Protein AF-A0A7X7ND48-F1 (afdb_monomer_lite)

Foldseek 3Di:
DDDDDDDDDDDDDDDDPDPDPPPDPPDDDDDPLRVLCVVVVHPDLQVSLVVCLVVVVLVVLLVSLVVDDPVSNQPQSSLVSNLVSCVVVPDPVVNVVSLVVHDHQELSSLLSVLVVCLVVLVLVSNVVSLVSSLVTHHPPHDNLRNQLSSLLSQLSSLLVVCVVPPDPVSLVSSLVSLVSNCVSCVVPPPDPSVVVSVVSNVVSVVVNVVVVD

pLDDT: mean 90.7, std 13.17, range [43.38, 98.5]

Structure (mmCIF, N/CA/C/O backbone):
data_AF-A0A7X7ND48-F1
#
_entry.id   AF-A0A7X7ND48-F1
#
loop_
_atom_site.group_PDB
_atom_site.id
_atom_site.type_symbol
_atom_site.label_atom_id
_atom_site.label_alt_id
_atom_site.label_comp_id
_atom_site.label_asym_id
_atom_site.label_entity_id
_atom_site.label_seq_id
_atom_site.pdbx_PDB_ins_code
_atom_site.Cartn_x
_atom_site.Cartn_y
_atom_site.Cartn_z
_atom_site.occupancy
_atom_site.B_iso_or_equiv
_atom_site.auth_seq_id
_atom_site.auth_comp_id
_atom_site.auth_asym_id
_atom_site.auth_atom_id
_atom_site.pdbx_PDB_model_num
ATOM 1 N N . MET A 1 1 ? -103.076 31.930 59.448 1.00 43.38 1 MET A N 1
ATOM 2 C CA . MET A 1 1 ? -102.449 31.859 58.112 1.00 43.38 1 MET A CA 1
ATOM 3 C C . MET A 1 1 ? -100.945 31.885 58.322 1.00 43.38 1 MET A C 1
ATOM 5 O O . MET A 1 1 ? -100.425 32.925 58.695 1.00 43.38 1 MET A O 1
ATOM 9 N N . ALA A 1 2 ? -100.282 30.732 58.226 1.00 43.41 2 ALA A N 1
ATOM 10 C CA . ALA A 1 2 ? -98.840 30.593 58.431 1.00 43.41 2 ALA A CA 1
ATOM 11 C C . ALA A 1 2 ? -98.188 30.290 57.076 1.00 43.41 2 ALA A C 1
ATOM 13 O O . ALA A 1 2 ? -98.612 29.368 56.383 1.00 43.41 2 ALA A O 1
ATOM 14 N N . VAL A 1 3 ? -97.219 31.116 56.684 1.00 44.34 3 VAL A N 1
ATOM 15 C CA . VAL A 1 3 ? -96.525 31.048 55.393 1.00 44.34 3 VAL A CA 1
ATOM 16 C C . VAL A 1 3 ? -95.323 30.118 55.546 1.00 44.34 3 VAL A C 1
ATOM 18 O O . VAL A 1 3 ? -94.452 30.363 56.375 1.00 44.34 3 VAL A O 1
ATOM 21 N N . SER A 1 4 ? -95.299 29.037 54.768 1.00 47.25 4 SER A N 1
ATOM 22 C CA . SER A 1 4 ? -94.194 28.078 54.708 1.00 47.25 4 SER A CA 1
ATOM 23 C C . SER A 1 4 ? -93.170 28.572 53.680 1.00 47.25 4 SER A C 1
ATOM 25 O O . SER A 1 4 ? -93.483 28.660 52.494 1.00 47.25 4 SER A O 1
ATOM 27 N N . GLN A 1 5 ? -91.972 28.955 54.127 1.00 51.91 5 GLN A N 1
ATOM 28 C CA . GLN A 1 5 ? -90.856 29.308 53.245 1.00 51.91 5 GLN A CA 1
ATOM 29 C C . GLN A 1 5 ? -89.984 28.071 53.018 1.00 51.91 5 GLN A C 1
ATOM 31 O O . GLN A 1 5 ? -89.406 27.520 53.950 1.00 51.91 5 GLN A O 1
ATOM 36 N N . THR A 1 6 ? -89.919 27.633 51.762 1.00 57.25 6 THR A N 1
ATOM 37 C CA . THR A 1 6 ? -89.049 26.544 51.303 1.00 57.25 6 THR A CA 1
ATOM 38 C C . THR A 1 6 ? -87.670 27.128 51.000 1.00 57.25 6 THR A C 1
ATOM 40 O O . THR A 1 6 ? -87.552 28.010 50.151 1.00 57.25 6 THR A O 1
ATOM 43 N N . VAL A 1 7 ? -86.636 26.668 51.703 1.00 56.16 7 VAL A N 1
ATOM 44 C CA . VAL A 1 7 ? -85.238 27.047 51.452 1.00 56.16 7 VAL A CA 1
ATOM 45 C C . VAL A 1 7 ? -84.683 26.123 50.367 1.00 56.16 7 VAL A C 1
ATOM 47 O O . VAL A 1 7 ? -84.596 24.915 50.570 1.00 56.16 7 VAL A O 1
ATOM 50 N N . ILE A 1 8 ? -84.339 26.686 49.208 1.00 53.91 8 ILE A N 1
ATOM 51 C CA . ILE A 1 8 ? -83.638 25.988 48.124 1.00 53.91 8 ILE A CA 1
ATOM 52 C C . ILE A 1 8 ? -82.139 26.206 48.341 1.00 53.91 8 ILE A C 1
ATOM 54 O O . ILE A 1 8 ? -81.646 27.322 48.184 1.00 53.91 8 ILE A O 1
ATOM 58 N N . SER A 1 9 ? -81.418 25.149 48.712 1.00 55.47 9 SER A N 1
ATOM 59 C CA . SER A 1 9 ? -79.954 25.153 48.770 1.00 55.47 9 SER A CA 1
ATOM 60 C C . SER A 1 9 ? -79.388 25.015 47.356 1.00 55.47 9 SER A C 1
ATOM 62 O O . SER A 1 9 ? -79.619 24.006 46.694 1.00 55.47 9 SER A O 1
ATOM 64 N N . GLN A 1 10 ? -78.659 26.028 46.888 1.00 53.97 10 GLN A N 1
ATOM 65 C CA . GLN A 1 10 ? -77.852 25.948 45.670 1.00 53.97 10 GLN A CA 1
ATOM 66 C C . GLN A 1 10 ? -76.491 25.325 46.008 1.00 53.97 10 GLN A C 1
ATOM 68 O O . GLN A 1 10 ? -75.725 25.894 46.785 1.00 53.97 10 GLN A O 1
ATOM 73 N N . GLU A 1 11 ? -76.192 24.159 45.435 1.00 57.75 11 GLU A N 1
ATOM 74 C CA . GLU A 1 11 ? -74.845 23.580 45.436 1.00 57.75 11 GLU A CA 1
ATOM 75 C C . GLU A 1 11 ? -73.939 24.375 44.486 1.00 57.75 11 GLU A C 1
ATOM 77 O O . GLU A 1 11 ? -74.268 24.588 43.318 1.00 57.75 11 GLU A O 1
ATOM 82 N N . LEU A 1 12 ? -72.795 24.835 44.999 1.00 61.25 12 LEU A N 1
ATOM 83 C CA . LEU A 1 12 ? -71.753 25.481 44.202 1.00 61.25 12 LEU A CA 1
ATOM 84 C C . LEU A 1 12 ? -70.931 24.421 43.446 1.00 61.25 12 LEU A C 1
ATOM 86 O O . LEU A 1 12 ? -70.597 23.388 44.032 1.00 61.25 12 LEU A O 1
ATOM 90 N N . PRO A 1 13 ? -70.552 24.670 42.180 1.00 60.75 13 PRO A N 1
ATOM 91 C CA . PRO A 1 13 ? -69.739 23.739 41.410 1.00 60.75 13 PRO A CA 1
ATOM 92 C C . PRO A 1 13 ? -68.306 23.684 41.957 1.00 60.75 13 PRO A C 1
ATOM 94 O O . PRO A 1 13 ? -67.666 24.710 42.195 1.00 60.75 13 PRO A O 1
ATOM 97 N N . VAL A 1 14 ? -67.807 22.463 42.152 1.00 64.06 14 VAL A N 1
ATOM 98 C CA . VAL A 1 14 ? -66.430 22.179 42.575 1.00 64.06 14 VAL A CA 1
ATOM 99 C C . VAL A 1 14 ? -65.469 22.543 41.434 1.00 64.06 14 VAL A C 1
ATOM 101 O O . VAL A 1 14 ? -65.712 22.120 40.303 1.00 64.06 14 VAL A O 1
ATOM 104 N N . PRO A 1 15 ? -64.383 23.296 41.691 1.00 58.34 15 PRO A N 1
ATOM 105 C CA . PRO A 1 15 ? -63.411 23.637 40.659 1.00 58.34 15 PRO A CA 1
ATOM 106 C C . PRO A 1 15 ? -62.687 22.377 40.170 1.00 58.34 15 PRO A C 1
ATOM 108 O O . PRO A 1 15 ? -62.158 21.595 40.966 1.00 58.34 15 PRO A O 1
ATOM 111 N N . GLU A 1 16 ? -62.682 22.175 38.852 1.00 58.97 16 GLU A N 1
ATOM 112 C CA . GLU A 1 16 ? -61.934 21.104 38.199 1.00 58.97 16 GLU A CA 1
ATOM 113 C C . GLU A 1 16 ? -60.441 21.262 38.508 1.00 58.97 16 GLU A C 1
ATOM 115 O O . GLU A 1 16 ? -59.847 22.312 38.269 1.00 58.97 16 GLU A O 1
ATOM 120 N N . LYS A 1 17 ? -59.838 20.210 39.076 1.00 61.94 17 LYS A N 1
ATOM 121 C CA . LYS A 1 17 ? -58.394 20.135 39.311 1.00 61.94 17 LYS A CA 1
ATOM 122 C C . LYS A 1 17 ? -57.663 20.302 37.981 1.00 61.94 17 LYS A C 1
ATOM 124 O O . LYS A 1 17 ? -57.812 19.463 37.091 1.00 61.94 17 LYS A O 1
ATOM 129 N N . GLU A 1 18 ? -56.860 21.357 37.888 1.00 58.78 18 GLU A N 1
ATOM 130 C CA . GLU A 1 18 ? -55.878 21.551 36.828 1.00 58.78 18 GLU A CA 1
ATOM 131 C C . GLU A 1 18 ? -55.038 20.272 36.701 1.00 58.78 18 GLU A C 1
ATOM 133 O O . GLU A 1 18 ? -54.413 19.814 37.658 1.00 58.78 18 GLU A O 1
ATOM 138 N N . LYS A 1 19 ? -55.105 19.631 35.529 1.00 59.72 19 LYS A N 1
ATOM 139 C CA . LYS A 1 19 ? -54.238 18.503 35.199 1.00 59.72 19 LYS A CA 1
ATOM 140 C C . LYS A 1 19 ? -52.824 19.045 35.061 1.00 59.72 19 LYS A C 1
ATOM 142 O O . LYS A 1 19 ? -52.537 19.739 34.087 1.00 59.72 19 LYS A O 1
ATOM 147 N N . ASP A 1 20 ? -51.967 18.687 36.010 1.00 59.38 20 ASP A N 1
ATOM 148 C CA . ASP A 1 20 ? -50.522 18.825 35.879 1.00 59.38 20 ASP A CA 1
ATOM 149 C C . ASP A 1 20 ? -50.095 18.188 34.551 1.00 59.38 20 ASP A C 1
ATOM 151 O O . ASP A 1 20 ? -50.221 16.979 34.337 1.00 59.38 20 ASP A O 1
ATOM 155 N N . ILE A 1 21 ? -49.664 19.030 33.614 1.00 60.81 21 ILE A N 1
ATOM 156 C CA . ILE A 1 21 ? -49.084 18.592 32.351 1.00 60.81 21 ILE A CA 1
ATOM 157 C C . ILE A 1 21 ? -47.747 17.951 32.717 1.00 60.81 21 ILE A C 1
ATOM 159 O O . ILE A 1 21 ? -46.793 18.644 33.065 1.00 60.81 21 ILE A O 1
ATOM 163 N N . GLU A 1 22 ? -47.692 16.623 32.676 1.00 62.91 22 GLU A N 1
ATOM 164 C CA . GLU A 1 22 ? -46.466 15.856 32.866 1.00 62.91 22 GLU A CA 1
ATOM 165 C C . GLU A 1 22 ? -45.509 16.193 31.710 1.00 62.91 22 GLU A C 1
ATOM 167 O O . GLU A 1 22 ? -45.644 15.706 30.585 1.00 62.91 22 GLU A O 1
ATOM 172 N N . ILE A 1 23 ? -44.578 17.118 31.961 1.00 62.34 23 ILE A N 1
ATOM 173 C CA . ILE A 1 23 ? -43.532 17.488 31.009 1.00 62.34 23 ILE A CA 1
ATOM 174 C C . ILE A 1 23 ? -42.585 16.289 30.918 1.00 62.34 23 ILE A C 1
ATOM 176 O O . ILE A 1 23 ? -41.690 16.128 31.749 1.00 62.34 23 ILE A O 1
ATOM 180 N N . LEU A 1 24 ? -42.801 15.427 29.919 1.00 58.72 24 LEU A N 1
ATOM 181 C CA . LEU A 1 24 ? -41.865 14.358 29.581 1.00 58.72 24 LEU A CA 1
ATOM 182 C C . LEU A 1 24 ? -40.472 14.977 29.370 1.00 58.72 24 LEU A C 1
ATOM 184 O O . LEU A 1 24 ? -40.354 15.952 28.618 1.00 58.72 24 LEU A O 1
ATOM 188 N N . PRO A 1 25 ? -39.419 14.452 30.024 1.00 64.88 25 PRO A N 1
ATOM 189 C CA . PRO A 1 25 ? -38.075 14.976 29.846 1.00 64.88 25 PRO A CA 1
ATOM 190 C C . PRO A 1 25 ? -37.697 14.915 28.359 1.00 64.88 25 PRO A C 1
ATOM 192 O O . PRO A 1 25 ? -38.079 13.960 27.673 1.00 64.88 25 PRO A O 1
ATOM 195 N N . PRO A 1 26 ? -36.962 15.915 27.838 1.00 65.56 26 PRO A N 1
ATOM 196 C CA . PRO A 1 26 ? -36.565 15.926 26.439 1.00 65.56 26 PRO A CA 1
ATOM 197 C C . PRO A 1 26 ? -35.828 14.625 26.114 1.00 65.56 26 PRO A C 1
ATOM 199 O O . PRO A 1 26 ? -34.885 14.246 26.811 1.00 65.56 26 PRO A O 1
ATOM 202 N N . SER A 1 27 ? -36.278 13.930 25.066 1.00 74.38 27 SER A N 1
ATOM 203 C CA . SER A 1 27 ? -35.646 12.699 24.593 1.00 74.38 27 SER A CA 1
ATOM 204 C C . SER A 1 27 ? -34.159 12.964 24.350 1.00 74.38 27 SER A C 1
ATOM 206 O O . SER A 1 27 ? -33.813 13.801 23.510 1.00 74.38 27 SER A O 1
ATOM 208 N N . ARG A 1 28 ? -33.282 12.283 25.096 1.00 82.06 28 ARG A N 1
ATOM 209 C CA . ARG A 1 28 ? -31.827 12.403 24.941 1.00 82.06 28 ARG A CA 1
ATOM 210 C C . ARG A 1 28 ? -31.454 12.087 23.491 1.00 82.06 28 ARG A C 1
ATOM 212 O O . ARG A 1 28 ? -31.725 10.989 23.016 1.00 82.06 28 ARG A O 1
ATOM 219 N N . GLN A 1 29 ? -30.838 13.042 22.797 1.00 85.06 29 GLN A N 1
ATOM 220 C CA . GLN A 1 29 ? -30.270 12.794 21.473 1.00 85.06 29 GLN A CA 1
ATOM 221 C C . GLN A 1 29 ? -28.985 11.987 21.643 1.00 85.06 29 GLN A C 1
ATOM 223 O O . GLN A 1 29 ? -28.052 12.444 22.303 1.00 85.06 29 GLN A O 1
ATOM 228 N N . LEU A 1 30 ? -28.963 10.781 21.079 1.00 88.75 30 LEU A N 1
ATOM 229 C CA . LEU A 1 30 ? -27.776 9.938 21.069 1.00 88.75 30 LEU A CA 1
ATOM 230 C C . LEU A 1 30 ? -26.730 10.526 20.121 1.00 88.75 30 LEU A C 1
ATOM 232 O O . LEU A 1 30 ? -27.036 10.963 19.009 1.00 88.75 30 LEU A O 1
ATOM 236 N N . THR A 1 31 ? -25.480 10.515 20.561 1.00 91.75 31 THR A N 1
ATOM 237 C CA . THR A 1 31 ? -24.324 10.795 19.713 1.00 91.75 31 THR A CA 1
ATOM 238 C C . THR A 1 31 ? -24.177 9.710 18.640 1.00 91.75 31 THR A C 1
ATOM 240 O O . THR A 1 31 ? -24.648 8.584 18.824 1.00 91.75 31 THR A O 1
ATOM 243 N N . PRO A 1 32 ? -23.476 9.985 17.523 1.00 91.88 32 PRO A N 1
ATOM 244 C CA . PRO A 1 32 ? -23.240 8.975 16.492 1.00 91.88 32 PRO A CA 1
ATOM 245 C C . PRO A 1 32 ? -22.610 7.680 17.026 1.00 91.88 32 PRO A C 1
ATOM 247 O O . PRO A 1 32 ? -22.945 6.602 16.548 1.00 91.88 32 PRO A O 1
ATOM 250 N N . ILE A 1 33 ? -21.729 7.765 18.030 1.00 92.88 33 ILE A N 1
ATOM 251 C CA . ILE A 1 33 ? -21.112 6.587 18.656 1.00 92.88 33 ILE A CA 1
ATOM 252 C C . ILE A 1 33 ? -22.126 5.785 19.463 1.00 92.88 33 ILE A C 1
ATOM 254 O O . ILE A 1 33 ? -22.159 4.567 19.325 1.00 92.88 33 ILE A O 1
ATOM 258 N N . GLU A 1 34 ? -22.962 6.445 20.265 1.00 92.69 34 GLU A N 1
ATOM 259 C CA . GLU A 1 34 ? -23.991 5.763 21.059 1.00 92.69 34 GLU A CA 1
ATOM 260 C C . GLU A 1 34 ? -24.972 5.012 20.151 1.00 92.69 34 GLU A C 1
ATOM 262 O O . GLU A 1 34 ? -25.279 3.852 20.414 1.00 92.69 34 GLU A O 1
ATOM 267 N N . VAL A 1 35 ? -25.364 5.613 19.021 1.00 92.38 35 VAL A N 1
ATOM 268 C CA . VAL A 1 35 ? -26.188 4.935 18.005 1.00 92.38 35 VAL A CA 1
ATOM 269 C C . VAL A 1 35 ? -25.504 3.662 17.490 1.00 92.38 35 VAL A C 1
ATOM 271 O O . VAL A 1 35 ? -26.145 2.621 17.370 1.00 92.38 35 VAL A O 1
ATOM 274 N N . LEU A 1 36 ? -24.197 3.713 17.206 1.00 93.69 36 LEU A N 1
ATOM 275 C CA . LEU A 1 36 ? -23.440 2.548 16.729 1.00 93.69 36 LEU A CA 1
ATOM 276 C C . LEU A 1 36 ? -23.269 1.467 17.806 1.00 93.69 36 LEU A C 1
ATOM 278 O O . LEU A 1 36 ? -23.313 0.277 17.489 1.00 93.69 36 LEU A O 1
ATOM 282 N N . GLN A 1 37 ? -23.058 1.868 19.060 1.00 93.38 37 GLN A N 1
ATOM 283 C CA . GLN A 1 37 ? -22.930 0.957 20.198 1.00 93.38 37 GLN A CA 1
ATOM 284 C C . GLN A 1 37 ? -24.244 0.216 20.471 1.00 93.38 37 GLN A C 1
ATOM 286 O O . GLN A 1 37 ? -24.218 -0.992 20.715 1.00 93.38 37 GLN A O 1
ATOM 291 N N . GLU A 1 38 ? -25.382 0.910 20.369 1.00 92.75 38 GLU A N 1
ATOM 292 C CA . GLU A 1 38 ? -26.711 0.297 20.449 1.00 92.75 38 GLU A CA 1
ATOM 293 C C . GLU A 1 38 ? -26.974 -0.639 19.261 1.00 92.75 38 GLU A C 1
ATOM 295 O O . GLU A 1 38 ? -27.368 -1.786 19.469 1.00 92.75 38 GLU A O 1
ATOM 300 N N . GLU A 1 39 ? -26.691 -0.204 18.024 1.00 92.62 39 GLU A N 1
ATOM 301 C CA . GLU A 1 39 ? -26.904 -1.010 16.809 1.00 92.62 39 GLU A CA 1
ATOM 302 C C . GLU A 1 39 ? -26.126 -2.337 16.845 1.00 92.62 39 GLU A C 1
ATOM 304 O O . GLU A 1 39 ? -26.619 -3.374 16.396 1.00 92.62 39 GLU A O 1
ATOM 309 N N . LEU A 1 40 ? -24.892 -2.308 17.354 1.00 90.75 40 LEU A N 1
ATOM 310 C CA . LEU A 1 40 ? -23.989 -3.461 17.368 1.00 90.75 40 LEU A CA 1
ATOM 311 C C . LEU A 1 40 ? -23.915 -4.165 18.731 1.00 90.75 40 LEU A C 1
ATOM 313 O O . LEU A 1 40 ? -23.124 -5.097 18.876 1.00 90.75 40 LEU A O 1
ATOM 317 N N . ALA A 1 41 ? -24.741 -3.749 19.697 1.00 92.00 41 ALA A N 1
ATOM 318 C CA . ALA A 1 41 ? -24.830 -4.306 21.047 1.00 92.00 41 ALA A CA 1
ATOM 319 C C . ALA A 1 41 ? -23.462 -4.474 21.743 1.00 92.00 41 ALA A C 1
ATOM 321 O O . ALA A 1 41 ? -23.202 -5.477 22.411 1.00 92.00 41 ALA A O 1
ATOM 322 N N . THR A 1 42 ? -22.565 -3.499 21.576 1.00 90.38 42 THR A N 1
ATOM 323 C CA . THR A 1 42 ? -21.240 -3.503 22.207 1.00 90.38 42 THR A CA 1
ATOM 324 C C . THR A 1 42 ? -20.808 -2.096 22.587 1.00 90.38 42 THR A C 1
ATOM 326 O O . THR A 1 42 ? -20.975 -1.151 21.821 1.00 90.38 42 THR A O 1
ATOM 329 N N . THR A 1 43 ? -20.207 -1.958 23.766 1.00 89.81 43 THR A N 1
ATOM 330 C CA . THR A 1 43 ? -19.597 -0.707 24.235 1.00 89.81 43 THR A CA 1
ATOM 331 C C . THR A 1 43 ? -18.092 -0.650 23.958 1.00 89.81 43 THR A C 1
ATOM 333 O O . THR A 1 43 ? -17.487 0.415 24.081 1.00 89.81 43 THR A O 1
ATOM 336 N N . ASP A 1 44 ? -17.482 -1.764 23.538 1.00 92.56 44 ASP A N 1
ATOM 337 C CA . ASP A 1 44 ? -16.053 -1.857 23.232 1.00 92.56 44 ASP A CA 1
ATOM 338 C C . ASP A 1 44 ? -15.741 -1.268 21.846 1.00 92.56 44 ASP A C 1
ATOM 340 O O . ASP A 1 44 ? -15.960 -1.903 20.807 1.00 92.56 44 ASP A O 1
ATOM 344 N N . LEU A 1 45 ? -15.218 -0.038 21.828 1.00 92.19 45 LEU A N 1
ATOM 345 C CA . LEU A 1 45 ? -14.910 0.697 20.595 1.00 92.19 45 LEU A CA 1
ATOM 346 C C . LEU A 1 45 ? -13.897 -0.033 19.680 1.00 92.19 45 LEU A C 1
ATOM 348 O O . LEU A 1 45 ? -14.136 -0.091 18.470 1.00 92.19 45 LEU A O 1
ATOM 352 N N . PRO A 1 46 ? -12.803 -0.646 20.183 1.00 92.19 46 PRO A N 1
ATOM 353 C CA . PRO A 1 46 ? -11.919 -1.473 19.359 1.00 92.19 46 PRO A CA 1
ATOM 354 C C . PRO A 1 46 ? -12.623 -2.625 18.627 1.00 92.19 46 PRO A C 1
ATOM 356 O O . PRO A 1 46 ? -12.347 -2.855 17.446 1.00 92.19 46 PRO A O 1
ATOM 359 N N . SER A 1 47 ? -13.541 -3.342 19.282 1.00 92.00 47 SER A N 1
ATOM 360 C CA . SER A 1 47 ? -14.329 -4.392 18.621 1.00 92.00 47 SER A CA 1
ATOM 361 C C . SER A 1 47 ? -15.290 -3.817 17.583 1.00 92.00 47 SER A C 1
ATOM 363 O O . SER A 1 47 ? -15.431 -4.386 16.495 1.00 92.00 47 SER A O 1
ATOM 365 N N . LEU A 1 48 ? -15.890 -2.659 17.875 1.00 94.94 48 LEU A N 1
ATOM 366 C CA . LEU A 1 48 ? -16.793 -1.946 16.971 1.00 94.94 48 LEU A CA 1
ATOM 367 C C . LEU A 1 48 ? -16.117 -1.642 15.622 1.00 94.94 48 LEU A C 1
ATOM 369 O O . LEU A 1 48 ? -16.698 -1.901 14.569 1.00 94.94 48 LEU A O 1
ATOM 373 N N . ILE A 1 49 ? -14.853 -1.200 15.638 1.00 96.81 49 ILE A N 1
ATOM 374 C CA . ILE A 1 49 ? -14.038 -0.956 14.431 1.00 96.81 49 ILE A CA 1
ATOM 375 C C . ILE A 1 49 ? -13.973 -2.196 13.534 1.00 96.81 49 ILE A C 1
ATOM 377 O O . ILE A 1 49 ? -14.166 -2.093 12.322 1.00 96.81 49 ILE A O 1
ATOM 381 N N . GLY A 1 50 ? -13.712 -3.374 14.108 1.00 95.44 50 GLY A N 1
ATOM 382 C CA . GLY A 1 50 ? -13.611 -4.621 13.345 1.00 95.44 50 GLY A CA 1
ATOM 383 C C . GLY A 1 50 ? -14.922 -5.001 12.652 1.00 95.44 50 GLY A C 1
ATOM 384 O O . GLY A 1 50 ? -14.913 -5.393 11.484 1.00 95.44 50 GLY A O 1
ATOM 385 N N . VAL A 1 51 ? -16.048 -4.840 13.354 1.00 96.06 51 VAL A N 1
ATOM 386 C CA . VAL A 1 51 ? -17.391 -5.131 12.828 1.00 96.06 51 VAL A CA 1
ATOM 387 C C . VAL A 1 51 ? -17.803 -4.123 11.755 1.00 96.06 51 VAL A C 1
ATOM 389 O O . VAL A 1 51 ? -18.331 -4.501 10.712 1.00 96.06 51 VAL A O 1
ATOM 392 N N . LEU A 1 52 ? -17.548 -2.834 11.973 1.00 97.19 52 LEU A N 1
ATOM 393 C CA . LEU A 1 52 ? -17.857 -1.796 10.989 1.00 97.19 52 LEU A CA 1
ATOM 394 C C . LEU A 1 52 ? -17.023 -1.963 9.717 1.00 97.19 52 LEU A C 1
ATOM 396 O O . LEU A 1 52 ? -17.548 -1.822 8.610 1.00 97.19 52 LEU A O 1
ATOM 400 N N . TYR A 1 53 ? -15.749 -2.327 9.866 1.00 97.38 53 TYR A N 1
ATOM 401 C CA . TYR A 1 53 ? -14.868 -2.577 8.734 1.00 97.38 53 TYR A CA 1
ATOM 402 C C . TYR A 1 53 ? -15.355 -3.750 7.873 1.00 97.38 53 TYR A C 1
ATOM 404 O O . TYR A 1 53 ? -15.404 -3.621 6.651 1.00 97.38 53 TYR A O 1
ATOM 412 N N . SER A 1 54 ? -15.781 -4.866 8.480 1.00 96.19 54 SER A N 1
ATOM 413 C CA . SER A 1 54 ? -16.306 -6.019 7.728 1.00 96.19 54 SER A CA 1
ATOM 414 C C . SER A 1 54 ? -17.624 -5.722 7.003 1.00 96.19 54 SER A C 1
ATOM 416 O O . SER A 1 54 ? -17.919 -6.343 5.984 1.00 96.19 54 SER A O 1
ATOM 418 N N . LYS A 1 55 ? -18.386 -4.729 7.482 1.00 96.75 55 LYS A N 1
ATOM 419 C CA . LYS A 1 55 ? -19.592 -4.196 6.829 1.00 96.75 55 LYS A CA 1
ATOM 420 C C . LYS A 1 55 ? -19.301 -3.087 5.802 1.00 96.75 55 LYS A C 1
ATOM 422 O O . LYS A 1 55 ? -20.237 -2.460 5.316 1.00 96.75 55 LYS A O 1
ATOM 427 N N . ASN A 1 56 ? -18.032 -2.817 5.474 1.00 97.38 56 ASN A N 1
ATOM 428 C CA . ASN A 1 56 ? -17.589 -1.729 4.586 1.00 97.38 56 ASN A CA 1
ATOM 429 C C . ASN A 1 56 ? -18.054 -0.323 5.023 1.00 97.38 56 ASN A C 1
ATOM 431 O O . ASN A 1 56 ? -18.139 0.603 4.214 1.00 97.38 56 ASN A O 1
ATOM 435 N N . ARG A 1 57 ? -18.331 -0.130 6.318 1.00 97.44 57 ARG A N 1
ATOM 436 C CA . ARG A 1 57 ? -18.757 1.154 6.894 1.00 97.44 57 ARG A CA 1
ATOM 437 C C . ARG A 1 57 ? -17.544 2.015 7.253 1.00 97.44 57 ARG A C 1
ATOM 439 O O . ARG A 1 57 ? -17.335 2.380 8.404 1.00 97.44 57 ARG A O 1
ATOM 446 N N . TYR A 1 58 ? -16.710 2.334 6.261 1.00 97.50 58 TYR A N 1
ATOM 447 C CA . TYR A 1 58 ? -15.398 2.962 6.485 1.00 97.50 58 TYR A CA 1
ATOM 448 C C . TYR A 1 58 ? -15.474 4.334 7.160 1.00 97.50 58 TYR A C 1
ATOM 450 O O . TYR A 1 58 ? -14.626 4.653 7.984 1.00 97.50 58 TYR A O 1
ATOM 458 N N . LYS A 1 59 ? -16.492 5.145 6.847 1.00 96.81 59 LYS A N 1
ATOM 459 C CA . LYS A 1 59 ? -16.681 6.445 7.511 1.00 96.81 59 LYS A CA 1
ATOM 460 C C . LYS A 1 59 ? -16.948 6.270 9.005 1.00 96.81 59 LYS A C 1
ATOM 462 O O . LYS A 1 59 ? -16.341 6.968 9.806 1.00 96.81 59 LYS A O 1
ATOM 467 N N . ASP A 1 60 ? -17.770 5.290 9.367 1.00 97.25 60 ASP A N 1
ATOM 468 C CA . ASP A 1 60 ? -18.092 5.000 10.764 1.00 97.25 60 ASP A CA 1
ATOM 469 C C . ASP A 1 60 ? -16.886 4.423 11.509 1.00 97.25 60 ASP A C 1
ATOM 471 O O . ASP A 1 60 ? -16.656 4.788 12.657 1.00 97.25 60 ASP A O 1
ATOM 475 N N . VAL A 1 61 ? -16.051 3.610 10.845 1.00 97.69 61 VAL A N 1
ATOM 476 C CA . VAL A 1 61 ? -14.755 3.180 11.405 1.00 97.69 61 VAL A CA 1
ATOM 477 C C . VAL A 1 61 ? -13.907 4.386 11.809 1.00 97.69 61 VAL A C 1
ATOM 479 O O . VAL A 1 61 ? -13.347 4.399 12.902 1.00 97.69 61 VAL A O 1
ATOM 482 N N . LEU A 1 62 ? -13.813 5.400 10.945 1.00 96.94 62 LEU A N 1
ATOM 483 C CA . LEU A 1 62 ? -13.031 6.605 11.227 1.00 96.94 62 LEU A CA 1
ATOM 484 C C . LEU A 1 62 ? -13.654 7.445 12.346 1.00 96.94 62 LEU A C 1
ATOM 486 O O . LEU A 1 62 ? -12.916 7.958 13.182 1.00 96.94 62 LEU A O 1
ATOM 490 N N . THR A 1 63 ? -14.986 7.543 12.398 1.00 96.25 63 THR A N 1
ATOM 491 C CA . THR A 1 63 ? -15.703 8.189 13.508 1.00 96.25 63 THR A CA 1
ATOM 492 C C . THR A 1 63 ? -15.355 7.520 14.835 1.00 96.25 63 THR A C 1
ATOM 494 O O . THR A 1 63 ? -14.910 8.195 15.754 1.00 96.25 63 THR A O 1
ATOM 497 N N . VAL A 1 64 ? -15.463 6.191 14.916 1.00 96.94 64 VAL A N 1
ATOM 498 C CA . VAL A 1 64 ? -15.137 5.427 16.131 1.00 96.94 64 VAL A CA 1
ATOM 499 C C . VAL A 1 64 ? -13.660 5.545 16.496 1.00 96.94 64 VAL A C 1
ATOM 501 O O . VAL A 1 64 ? -13.328 5.703 17.666 1.00 96.94 64 VAL A O 1
ATOM 504 N N . TYR A 1 65 ? -12.764 5.492 15.509 1.00 96.69 65 TYR A N 1
ATOM 505 C CA . TYR A 1 65 ? -11.327 5.594 15.751 1.00 96.69 65 TYR A CA 1
ATOM 506 C C . TYR A 1 65 ? -10.927 6.939 16.373 1.00 96.69 65 TYR A C 1
ATOM 508 O O . TYR A 1 65 ? -10.074 6.966 17.256 1.00 96.69 65 TYR A O 1
ATOM 516 N N . ASN A 1 66 ? -11.545 8.043 15.943 1.00 95.31 66 ASN A N 1
ATOM 517 C CA . ASN A 1 66 ? -11.249 9.378 16.472 1.00 95.31 66 ASN A CA 1
ATOM 518 C C . ASN A 1 66 ? -11.691 9.567 17.934 1.00 95.31 66 ASN A C 1
ATOM 520 O O . ASN A 1 66 ? -11.187 10.464 18.601 1.00 95.31 66 ASN A O 1
ATOM 524 N N . GLU A 1 67 ? -12.593 8.715 18.420 1.00 95.38 67 GLU A N 1
ATOM 525 C CA . GLU A 1 67 ? -13.106 8.719 19.796 1.00 95.38 67 GLU A CA 1
ATOM 526 C C . GLU A 1 67 ? -12.354 7.729 20.704 1.00 95.38 67 GLU A C 1
ATOM 528 O O . GLU A 1 67 ? -12.631 7.623 21.900 1.00 95.38 67 GLU A O 1
ATOM 533 N N . LEU A 1 68 ? -11.388 6.979 20.158 1.00 94.88 68 LEU A N 1
ATOM 534 C CA . LEU A 1 68 ? -10.536 6.105 20.958 1.00 94.88 68 LEU A CA 1
ATOM 535 C C . LEU A 1 68 ? -9.619 6.911 21.879 1.00 94.88 68 LEU A C 1
ATOM 537 O O . LEU A 1 68 ? -9.137 7.992 21.538 1.00 94.88 68 LEU A O 1
ATOM 541 N N . SER A 1 69 ? -9.265 6.308 23.016 1.00 94.06 69 SER A N 1
ATOM 542 C CA . SER A 1 69 ? -8.186 6.841 23.843 1.00 94.06 69 SER A CA 1
ATOM 543 C C . SER A 1 69 ? -6.844 6.845 23.080 1.00 94.06 69 SER A C 1
ATOM 545 O O . SER A 1 69 ? -6.642 6.060 22.136 1.00 94.06 69 SER A O 1
ATOM 547 N N . PRO A 1 70 ? -5.872 7.679 23.493 1.00 92.81 70 PRO A N 1
ATOM 548 C CA . PRO A 1 70 ? -4.531 7.688 22.904 1.00 92.81 70 PRO A CA 1
ATOM 549 C C . PRO A 1 70 ? -3.814 6.329 22.945 1.00 92.81 70 PRO A C 1
ATOM 551 O O . PRO A 1 70 ? -2.969 6.045 22.099 1.00 92.81 70 PRO A O 1
ATOM 554 N N . GLU A 1 71 ? -4.128 5.479 23.919 1.00 92.94 71 GLU A N 1
ATOM 555 C CA . GLU A 1 71 ? -3.574 4.131 24.056 1.00 92.94 71 GLU A CA 1
ATOM 556 C C . GLU A 1 71 ? -4.247 3.164 23.077 1.00 92.94 71 GLU A C 1
ATOM 558 O O . GLU A 1 71 ? -3.564 2.427 22.365 1.00 92.94 71 GLU A O 1
ATOM 563 N N . ALA A 1 72 ? -5.581 3.199 22.993 1.00 93.25 72 ALA A N 1
ATOM 564 C CA . ALA A 1 72 ? -6.356 2.312 22.127 1.00 93.25 72 ALA A CA 1
ATOM 565 C C . ALA A 1 72 ? -6.147 2.608 20.631 1.00 93.25 72 ALA A C 1
ATOM 567 O O . ALA A 1 72 ? -6.139 1.688 19.808 1.00 93.25 72 ALA A O 1
ATOM 568 N N . SER A 1 73 ? -5.930 3.874 20.269 1.00 93.62 73 SER A N 1
ATOM 569 C CA . SER A 1 73 ? -5.606 4.279 18.893 1.00 93.62 73 SER A CA 1
ATOM 570 C C . SER A 1 73 ? -4.215 3.813 18.441 1.00 93.62 73 SER A C 1
ATOM 572 O O . SER A 1 73 ? -3.993 3.611 17.252 1.00 93.62 73 SER A O 1
ATOM 574 N N . LYS A 1 74 ? -3.280 3.560 19.367 1.00 93.19 74 LYS A N 1
ATOM 575 C CA . LYS A 1 74 ? -1.933 3.046 19.049 1.00 93.19 74 LYS A CA 1
ATOM 576 C C . LYS A 1 74 ? -1.867 1.529 18.885 1.00 93.19 74 LYS A C 1
ATOM 578 O O . LYS A 1 74 ? -0.822 1.005 18.499 1.00 93.19 74 LYS A O 1
ATOM 583 N N . VAL A 1 75 ? -2.949 0.808 19.178 1.00 95.19 75 VAL A N 1
ATOM 584 C CA . VAL A 1 75 ? -2.999 -0.643 18.974 1.00 95.19 75 VAL A CA 1
ATOM 585 C C . VAL A 1 75 ? -2.887 -0.931 17.467 1.00 95.19 75 VAL A C 1
ATOM 587 O O . VAL A 1 75 ? -3.718 -0.452 16.696 1.00 95.19 75 VAL A O 1
ATOM 590 N N . PRO A 1 76 ? -1.913 -1.739 16.998 1.00 95.06 76 PRO A N 1
ATOM 591 C CA . PRO A 1 76 ? -1.672 -1.911 15.563 1.00 95.06 76 PRO A CA 1
ATOM 592 C C . PRO A 1 76 ? -2.909 -2.345 14.774 1.00 95.06 76 PRO A C 1
ATOM 594 O O . PRO A 1 76 ? -3.171 -1.835 13.690 1.00 95.06 76 PRO A O 1
ATOM 597 N N . LYS A 1 77 ? -3.733 -3.233 15.342 1.00 96.06 77 LYS A N 1
ATOM 598 C CA . LYS A 1 77 ? -4.950 -3.720 14.682 1.00 96.06 77 LYS A CA 1
ATOM 599 C C . LYS A 1 77 ? -5.958 -2.598 14.413 1.00 96.06 77 LYS A C 1
ATOM 601 O O . LYS A 1 77 ? -6.488 -2.529 13.308 1.00 96.06 77 LYS A O 1
ATOM 606 N N . THR A 1 78 ? -6.234 -1.736 15.394 1.00 96.31 78 THR A N 1
ATOM 607 C CA . THR A 1 78 ? -7.197 -0.629 15.241 1.00 96.31 78 THR A CA 1
ATOM 608 C C . THR A 1 78 ? -6.651 0.415 14.274 1.00 96.31 78 THR A C 1
ATOM 610 O O . THR A 1 78 ? -7.360 0.825 13.356 1.00 96.31 78 THR A O 1
ATOM 613 N N . ALA A 1 79 ? -5.370 0.762 14.407 1.00 96.88 79 ALA A N 1
ATOM 614 C CA . ALA A 1 79 ? -4.704 1.716 13.533 1.00 96.88 79 ALA A CA 1
ATOM 615 C C . ALA A 1 79 ? -4.653 1.246 12.071 1.00 96.88 79 ALA A C 1
ATOM 617 O O . ALA A 1 79 ? -4.900 2.040 11.165 1.00 96.88 79 ALA A O 1
ATOM 618 N N . VAL A 1 80 ? -4.380 -0.041 11.811 1.00 97.00 80 VAL A N 1
ATOM 619 C CA . VAL A 1 80 ? -4.366 -0.595 10.444 1.00 97.00 80 VAL A CA 1
ATOM 620 C C . VAL A 1 80 ? -5.771 -0.590 9.838 1.00 97.00 80 VAL A C 1
ATOM 622 O O . VAL A 1 80 ? -5.934 -0.223 8.676 1.00 97.00 80 VAL A O 1
ATOM 625 N N . LEU A 1 81 ? -6.813 -0.927 10.604 1.00 97.75 81 LEU A N 1
ATOM 626 C CA . LEU A 1 81 ? -8.195 -0.843 10.111 1.00 97.75 81 LEU A CA 1
ATOM 627 C C . LEU A 1 81 ? -8.612 0.603 9.811 1.00 97.75 81 LEU A C 1
ATOM 629 O O . LEU A 1 81 ? -9.291 0.852 8.810 1.00 97.75 81 LEU A O 1
ATOM 633 N N . ALA A 1 82 ? -8.162 1.562 10.620 1.00 97.31 82 ALA A N 1
ATOM 634 C CA . ALA A 1 82 ? -8.348 2.981 10.343 1.00 97.31 82 ALA A CA 1
ATOM 635 C C . ALA A 1 82 ? -7.584 3.419 9.082 1.00 97.31 82 ALA A C 1
ATOM 637 O O . ALA A 1 82 ? -8.185 4.047 8.213 1.00 97.31 82 ALA A O 1
ATOM 638 N N . LEU A 1 83 ? -6.320 3.011 8.906 1.00 97.38 83 LEU A N 1
ATOM 639 C CA . LEU A 1 83 ? -5.542 3.266 7.686 1.00 97.38 83 LEU A CA 1
ATOM 640 C C . LEU A 1 83 ? -6.264 2.739 6.442 1.00 97.38 83 LEU A C 1
ATOM 642 O O . LEU A 1 83 ? -6.489 3.484 5.488 1.00 97.38 83 LEU A O 1
ATOM 646 N N . ARG A 1 84 ? -6.681 1.468 6.456 1.00 97.06 84 ARG A N 1
ATOM 647 C CA . ARG A 1 84 ? -7.434 0.868 5.349 1.00 97.06 84 ARG A CA 1
ATOM 648 C C . ARG A 1 84 ? -8.735 1.622 5.079 1.00 97.06 84 ARG A C 1
ATOM 650 O O . ARG A 1 84 ? -9.118 1.772 3.921 1.00 97.06 84 ARG A O 1
ATOM 657 N N . SER A 1 85 ? -9.409 2.115 6.114 1.00 97.81 85 SER A N 1
ATOM 658 C CA . SER A 1 85 ? -10.629 2.921 5.969 1.00 97.81 85 SER A CA 1
ATOM 659 C C . SER A 1 85 ? -10.343 4.293 5.347 1.00 97.81 85 SER A C 1
ATOM 661 O O . SER A 1 85 ? -11.083 4.722 4.463 1.00 97.81 85 SER A O 1
ATOM 663 N N . GLN A 1 86 ? -9.232 4.947 5.708 1.00 96.81 86 GLN A N 1
ATOM 664 C CA . GLN A 1 86 ? -8.775 6.170 5.033 1.00 96.81 86 GLN A CA 1
ATOM 665 C C . GLN A 1 86 ? -8.498 5.908 3.544 1.00 96.81 86 GLN A C 1
ATOM 667 O O . GLN A 1 86 ? -8.973 6.651 2.688 1.00 96.81 86 GLN A O 1
ATOM 672 N N . ILE A 1 87 ? -7.813 4.805 3.217 1.00 96.12 87 ILE A N 1
ATOM 673 C CA . ILE A 1 87 ? -7.535 4.403 1.828 1.00 96.12 87 ILE A CA 1
ATOM 674 C C . ILE A 1 87 ? -8.835 4.191 1.041 1.00 96.12 87 ILE A C 1
ATOM 676 O O . ILE A 1 87 ? -8.971 4.712 -0.064 1.00 96.12 87 ILE A O 1
ATOM 680 N N . ASN A 1 88 ? -9.816 3.491 1.616 1.00 96.50 88 ASN A N 1
ATOM 681 C CA . ASN A 1 88 ? -11.093 3.224 0.944 1.00 96.50 88 ASN A CA 1
ATOM 682 C C . ASN A 1 88 ? -11.980 4.467 0.772 1.00 96.50 88 ASN A C 1
ATOM 684 O O . ASN A 1 88 ? -12.837 4.484 -0.106 1.00 96.50 88 ASN A O 1
ATOM 688 N N . THR A 1 89 ? -11.787 5.517 1.576 1.00 94.75 89 THR A N 1
ATOM 689 C CA . THR A 1 89 ? -12.492 6.798 1.378 1.00 94.75 89 THR A CA 1
ATOM 690 C C . THR A 1 89 ? -11.791 7.722 0.375 1.00 94.75 89 THR A C 1
ATOM 692 O O . THR A 1 89 ? -12.371 8.732 -0.020 1.00 94.75 89 THR A O 1
ATOM 695 N N . GLY A 1 90 ? -10.576 7.381 -0.072 1.00 91.56 90 GLY A N 1
ATOM 696 C CA . GLY A 1 90 ? -9.880 8.048 -1.178 1.00 91.56 90 GLY A CA 1
ATOM 697 C C . GLY A 1 90 ? -9.307 9.434 -0.864 1.00 91.56 90 GLY A C 1
ATOM 698 O O . GLY A 1 90 ? -8.873 10.136 -1.775 1.00 91.56 90 GLY A O 1
ATOM 699 N N . ASN A 1 91 ? -9.278 9.857 0.403 1.00 90.25 91 ASN A N 1
ATOM 700 C CA . ASN A 1 91 ? -8.745 11.167 0.780 1.00 90.25 91 ASN A CA 1
ATOM 701 C C . ASN A 1 91 ? -7.223 11.108 1.007 1.00 90.25 91 ASN A C 1
ATOM 703 O O . ASN A 1 91 ? -6.756 10.891 2.126 1.00 90.25 91 ASN A O 1
ATOM 707 N N . ALA A 1 92 ? -6.443 11.338 -0.054 1.00 91.31 92 ALA A N 1
ATOM 708 C CA . ALA A 1 92 ? -4.977 11.299 -0.014 1.00 91.31 92 ALA A CA 1
ATOM 709 C C . ALA A 1 92 ? -4.364 12.213 1.067 1.00 91.31 92 ALA A C 1
ATOM 711 O O . ALA A 1 92 ? -3.451 11.807 1.784 1.00 91.31 92 ALA A O 1
ATOM 712 N N . SER A 1 93 ? -4.893 13.427 1.250 1.00 92.50 93 SER A N 1
ATOM 713 C CA . SER A 1 93 ? -4.398 14.355 2.276 1.00 92.50 93 SER A CA 1
ATOM 714 C C . SER A 1 93 ? -4.640 13.837 3.697 1.00 92.50 93 SER A C 1
ATOM 716 O O . SER A 1 93 ? -3.788 14.018 4.570 1.00 92.50 93 SER A O 1
ATOM 718 N N . ALA A 1 94 ? -5.780 13.181 3.935 1.00 93.81 94 ALA A N 1
ATOM 719 C CA . ALA A 1 94 ? -6.074 12.549 5.217 1.00 93.81 94 ALA A CA 1
ATOM 720 C C . ALA A 1 94 ? -5.158 11.345 5.473 1.00 93.81 94 ALA A C 1
ATOM 722 O O . ALA A 1 94 ? -4.631 11.223 6.577 1.00 93.81 94 ALA A O 1
ATOM 723 N N . ILE A 1 95 ? -4.896 10.518 4.455 1.00 95.44 95 ILE A N 1
ATOM 724 C CA . ILE A 1 95 ? -3.963 9.383 4.545 1.00 95.44 95 ILE A CA 1
ATOM 725 C C . ILE A 1 95 ? -2.560 9.874 4.920 1.00 95.44 95 ILE A C 1
ATOM 727 O O . ILE A 1 95 ? -1.978 9.384 5.886 1.00 95.44 95 ILE A O 1
ATOM 731 N N . ASN A 1 96 ? -2.039 10.890 4.227 1.00 94.12 96 ASN A N 1
ATOM 732 C CA . ASN A 1 96 ? -0.702 11.425 4.498 1.00 94.12 96 ASN A CA 1
ATOM 733 C C . ASN A 1 96 ? -0.597 12.001 5.915 1.00 94.12 96 ASN A C 1
ATOM 735 O O . ASN A 1 96 ? 0.372 11.741 6.631 1.00 94.12 96 ASN A O 1
ATOM 739 N N . ARG A 1 97 ? -1.616 12.746 6.364 1.00 95.06 97 ARG A N 1
ATOM 740 C CA . ARG A 1 97 ? -1.682 13.235 7.748 1.00 95.06 97 ARG A CA 1
ATOM 741 C C . ARG A 1 97 ? -1.718 12.081 8.743 1.00 95.06 97 ARG A C 1
ATOM 743 O O . ARG A 1 97 ? -1.033 12.131 9.760 1.00 95.06 97 ARG A O 1
ATOM 750 N N . PHE A 1 98 ? -2.499 11.047 8.460 1.00 95.81 98 PHE A N 1
ATOM 751 C CA . PHE A 1 98 ? -2.646 9.894 9.336 1.00 95.81 98 PHE A CA 1
ATOM 752 C C . PHE A 1 98 ? -1.314 9.151 9.500 1.00 95.81 98 PHE A C 1
ATOM 754 O O . PHE A 1 98 ? -0.835 8.989 10.619 1.00 95.81 98 PHE A O 1
ATOM 761 N N . LEU A 1 99 ? -0.655 8.826 8.385 1.00 95.62 99 LEU A N 1
ATOM 762 C CA . LEU A 1 99 ? 0.638 8.134 8.356 1.00 95.62 99 LEU A CA 1
ATOM 763 C C . LEU A 1 99 ? 1.790 8.922 8.996 1.00 95.62 99 LEU A C 1
ATOM 765 O O . LEU A 1 99 ? 2.767 8.312 9.429 1.00 95.62 99 LEU A O 1
ATOM 769 N N . THR A 1 100 ? 1.710 10.255 9.032 1.00 92.88 100 THR A N 1
ATOM 770 C CA . THR A 1 100 ? 2.748 11.114 9.630 1.00 92.88 100 THR A CA 1
ATOM 771 C C . THR A 1 100 ? 2.515 11.391 11.113 1.00 92.88 100 THR A C 1
ATOM 773 O O . THR A 1 100 ? 3.478 11.489 11.868 1.00 92.88 100 THR A O 1
ATOM 776 N N . SER A 1 101 ? 1.256 11.488 11.548 1.00 92.00 101 SER A N 1
ATOM 777 C CA . SER A 1 101 ? 0.900 11.788 12.944 1.00 92.00 101 SER A CA 1
ATOM 778 C C . SER A 1 101 ? 0.777 10.553 13.840 1.00 92.00 101 SER A C 1
ATOM 780 O O . SER A 1 101 ? 0.884 10.680 15.057 1.00 92.00 101 SER A O 1
ATOM 782 N N . HIS A 1 102 ? 0.591 9.365 13.258 1.00 89.12 102 HIS A N 1
ATOM 783 C CA . HIS A 1 102 ? 0.388 8.114 13.992 1.00 89.12 102 HIS A CA 1
ATOM 784 C C . HIS A 1 102 ? 1.439 7.072 13.587 1.00 89.12 102 HIS A C 1
ATOM 786 O O . HIS A 1 102 ? 1.158 6.191 12.773 1.00 89.12 102 HIS A O 1
ATOM 792 N N . PRO A 1 103 ? 2.672 7.155 14.117 1.00 89.88 103 PRO A N 1
ATOM 793 C CA . PRO A 1 103 ? 3.686 6.150 13.838 1.00 89.88 103 PRO A CA 1
ATOM 794 C C . PRO A 1 103 ? 3.301 4.821 14.501 1.00 89.88 103 PRO A C 1
ATOM 796 O O . PRO A 1 103 ? 3.239 4.718 15.726 1.00 89.88 103 PRO A O 1
ATOM 799 N N . ILE A 1 104 ? 3.075 3.798 13.681 1.00 96.00 104 ILE A N 1
ATOM 800 C CA . ILE A 1 104 ? 2.782 2.430 14.114 1.00 96.00 104 ILE A CA 1
ATOM 801 C C . ILE A 1 104 ? 3.851 1.504 13.542 1.00 96.00 104 ILE A C 1
ATOM 803 O O . ILE A 1 104 ? 4.147 1.549 12.348 1.00 96.00 104 ILE A O 1
ATOM 807 N N . ASN A 1 105 ? 4.433 0.661 14.396 1.00 96.50 105 ASN A N 1
ATOM 808 C CA . ASN A 1 105 ? 5.359 -0.388 13.974 1.00 96.50 105 ASN A CA 1
ATOM 809 C C . ASN A 1 105 ? 4.572 -1.587 13.422 1.00 96.50 105 ASN A C 1
ATOM 811 O O . ASN A 1 105 ? 4.347 -2.570 14.127 1.00 96.50 105 ASN A O 1
ATOM 815 N N . ASP A 1 106 ? 4.116 -1.472 12.178 1.00 97.88 106 ASP A N 1
ATOM 816 C CA . ASP A 1 106 ? 3.425 -2.532 11.445 1.00 97.88 106 ASP A CA 1
ATOM 817 C C . ASP A 1 106 ? 3.802 -2.482 9.958 1.00 97.88 106 ASP A C 1
ATOM 819 O O . ASP A 1 106 ? 3.991 -1.408 9.379 1.00 97.88 106 ASP A O 1
ATOM 823 N N . ALA A 1 107 ? 3.913 -3.656 9.338 1.00 98.12 107 ALA A N 1
ATOM 824 C CA . ALA A 1 107 ? 4.313 -3.808 7.947 1.00 98.12 107 ALA A CA 1
ATOM 825 C C . ALA A 1 107 ? 3.403 -3.024 6.996 1.00 98.12 107 ALA A C 1
ATOM 827 O O . ALA A 1 107 ? 3.894 -2.394 6.062 1.00 98.12 107 ALA A O 1
ATOM 828 N N . GLU A 1 108 ? 2.092 -3.003 7.239 1.00 97.38 108 GLU A N 1
ATOM 829 C CA . GLU A 1 108 ? 1.152 -2.309 6.360 1.00 97.38 108 GLU A CA 1
ATOM 830 C C . GLU A 1 108 ? 1.286 -0.782 6.450 1.00 97.38 108 GLU A C 1
ATOM 832 O O . GLU A 1 108 ? 1.199 -0.090 5.434 1.00 97.38 108 GLU A O 1
ATOM 837 N N . PHE A 1 109 ? 1.594 -0.255 7.639 1.00 97.38 109 PHE A N 1
ATOM 838 C CA . PHE A 1 109 ? 1.913 1.164 7.813 1.00 97.38 109 PHE A CA 1
ATOM 839 C C . PHE A 1 109 ? 3.177 1.552 7.053 1.00 97.38 109 PHE A C 1
ATOM 841 O O . PHE A 1 109 ? 3.179 2.547 6.325 1.00 97.38 109 PHE A O 1
ATOM 848 N N . TYR A 1 110 ? 4.239 0.755 7.177 1.00 98.12 110 TYR A N 1
ATOM 849 C CA . TYR A 1 110 ? 5.483 1.021 6.462 1.00 98.12 110 TYR A CA 1
ATOM 850 C C . TYR A 1 110 ? 5.322 0.900 4.944 1.00 98.12 110 TYR A C 1
ATOM 852 O O . TYR A 1 110 ? 5.872 1.728 4.221 1.00 98.12 110 TYR A O 1
ATOM 860 N N . LEU A 1 111 ? 4.525 -0.050 4.444 1.00 98.19 111 LEU A N 1
ATOM 861 C CA . LEU A 1 111 ? 4.205 -0.148 3.015 1.00 98.19 111 LEU A CA 1
ATOM 862 C C . LEU A 1 111 ? 3.429 1.073 2.506 1.00 98.19 111 LEU A C 1
ATOM 864 O O . LEU A 1 111 ? 3.726 1.583 1.424 1.00 98.19 111 LEU A O 1
ATOM 868 N N . ALA A 1 112 ? 2.462 1.572 3.278 1.00 97.44 112 ALA A N 1
ATOM 869 C CA . ALA A 1 112 ? 1.711 2.770 2.914 1.00 97.44 112 ALA A CA 1
ATOM 870 C C . ALA A 1 112 ? 2.605 4.023 2.908 1.00 97.44 112 ALA A C 1
ATOM 872 O O . ALA A 1 112 ? 2.551 4.823 1.974 1.00 97.44 112 ALA A O 1
ATOM 873 N N . GLN A 1 113 ? 3.496 4.160 3.895 1.00 97.62 113 GLN A N 1
ATOM 874 C CA . GLN A 1 113 ? 4.515 5.212 3.896 1.00 97.62 113 GLN A CA 1
ATOM 875 C C . GLN A 1 113 ? 5.489 5.056 2.719 1.00 97.62 113 GLN A C 1
ATOM 877 O O . GLN A 1 113 ? 5.882 6.054 2.118 1.00 97.62 113 GLN A O 1
ATOM 882 N N . ALA A 1 114 ? 5.878 3.825 2.366 1.00 98.00 114 ALA A N 1
ATOM 883 C CA . ALA A 1 114 ? 6.745 3.562 1.223 1.00 98.00 114 ALA A CA 1
ATOM 884 C C . ALA A 1 114 ? 6.069 3.996 -0.082 1.00 98.00 114 ALA A C 1
ATOM 886 O O . ALA A 1 114 ? 6.702 4.674 -0.884 1.00 98.00 114 ALA A O 1
ATOM 887 N N . ARG A 1 115 ? 4.776 3.695 -0.275 1.00 97.06 115 ARG A N 1
ATOM 888 C CA . ARG A 1 115 ? 3.993 4.204 -1.415 1.00 97.06 115 ARG A CA 1
ATOM 889 C C . ARG A 1 115 ? 4.031 5.736 -1.473 1.00 97.06 115 ARG A C 1
ATOM 891 O O . ARG A 1 115 ? 4.359 6.283 -2.516 1.00 97.06 115 ARG A O 1
ATOM 898 N N . MET A 1 116 ? 3.793 6.416 -0.353 1.00 95.56 116 MET A N 1
ATOM 899 C CA . MET A 1 116 ? 3.857 7.882 -0.290 1.00 95.56 116 MET A CA 1
ATOM 900 C C . MET A 1 116 ? 5.252 8.414 -0.668 1.00 95.56 116 MET A C 1
ATOM 902 O O . MET A 1 116 ? 5.374 9.325 -1.482 1.00 95.56 116 MET A O 1
ATOM 906 N N . ALA A 1 117 ? 6.322 7.809 -0.140 1.00 96.50 117 ALA A N 1
ATOM 907 C CA . ALA A 1 117 ? 7.694 8.176 -0.490 1.00 96.50 117 ALA A CA 1
ATOM 908 C C . ALA A 1 117 ? 8.010 7.913 -1.973 1.00 96.50 117 ALA A C 1
ATOM 910 O O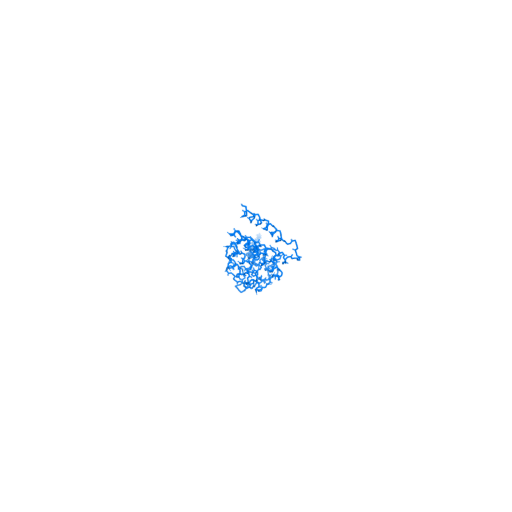 . ALA A 1 117 ? 8.723 8.700 -2.599 1.00 96.50 117 ALA A O 1
ATOM 911 N N . LEU A 1 118 ? 7.471 6.826 -2.537 1.00 96.44 118 LEU A N 1
ATOM 912 C CA . LEU A 1 118 ? 7.566 6.519 -3.959 1.00 96.44 118 LEU A CA 1
ATOM 913 C C . LEU A 1 118 ? 6.880 7.599 -4.790 1.00 96.44 118 LEU A C 1
ATOM 915 O O . LEU A 1 118 ? 7.504 8.061 -5.736 1.00 96.44 118 LEU A O 1
ATOM 919 N N . ASP A 1 119 ? 5.667 8.026 -4.440 1.00 94.38 119 ASP A N 1
ATOM 920 C CA . ASP A 1 119 ? 4.915 9.063 -5.161 1.00 94.38 119 ASP A CA 1
ATOM 921 C C . ASP A 1 119 ? 5.656 10.412 -5.125 1.00 94.38 119 ASP A C 1
ATOM 923 O O . ASP A 1 119 ? 5.826 11.075 -6.153 1.00 94.38 119 ASP A O 1
ATOM 927 N N . GLU A 1 120 ? 6.242 10.753 -3.977 1.00 94.88 120 GLU A N 1
ATOM 928 C CA . GLU A 1 120 ? 7.070 11.949 -3.774 1.00 94.88 120 GLU A CA 1
ATOM 929 C C . GLU A 1 120 ? 8.464 11.867 -4.430 1.00 94.88 120 GLU A C 1
ATOM 931 O O . GLU A 1 120 ? 9.209 12.846 -4.431 1.00 94.88 120 GLU A O 1
ATOM 936 N N . GLY A 1 121 ? 8.850 10.715 -4.991 1.00 95.19 121 GLY A N 1
ATOM 937 C CA . GLY A 1 121 ? 10.159 10.511 -5.623 1.00 95.19 121 GLY A CA 1
ATOM 938 C C . GLY A 1 121 ? 11.328 10.368 -4.651 1.00 95.19 121 GLY A C 1
ATOM 939 O O . GLY A 1 121 ? 12.489 10.423 -5.058 1.00 95.19 121 GLY A O 1
ATOM 940 N N . LYS A 1 122 ? 11.051 10.145 -3.366 1.00 96.12 122 LYS A N 1
ATOM 941 C CA . LYS A 1 122 ? 12.052 9.993 -2.305 1.00 96.12 122 LYS A CA 1
ATOM 942 C C . LYS A 1 122 ? 12.580 8.558 -2.255 1.00 96.12 122 LYS A C 1
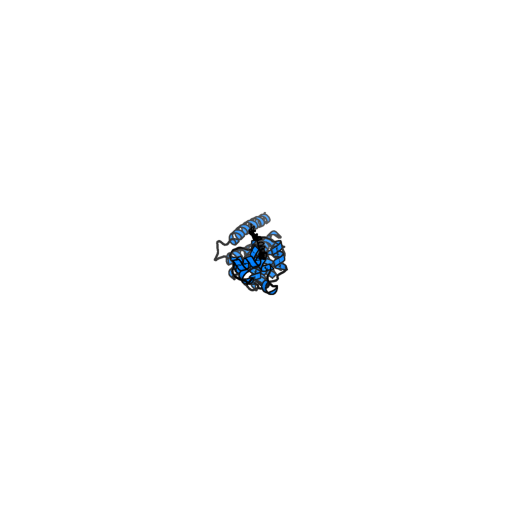ATOM 944 O O . LYS A 1 122 ? 12.359 7.833 -1.286 1.00 96.12 122 LYS A O 1
ATOM 949 N N . SER A 1 123 ? 13.324 8.156 -3.287 1.00 94.25 123 SER A N 1
ATOM 950 C CA . SER A 1 123 ? 13.813 6.774 -3.470 1.00 94.25 123 SER A CA 1
ATOM 951 C C . SER A 1 123 ? 14.581 6.217 -2.260 1.00 94.25 123 SER A C 1
ATOM 953 O O . SER A 1 123 ? 14.378 5.070 -1.877 1.00 94.25 123 SER A O 1
ATOM 955 N N . GLY A 1 124 ? 15.432 7.021 -1.610 1.00 94.62 124 GLY A N 1
ATOM 956 C CA . GLY A 1 124 ? 16.170 6.570 -0.421 1.00 94.62 124 GLY A CA 1
ATOM 957 C C . GLY A 1 124 ? 15.265 6.294 0.787 1.00 94.62 124 GLY A C 1
ATOM 958 O O . GLY A 1 124 ? 15.461 5.318 1.509 1.00 94.62 124 GLY A O 1
ATOM 959 N N . GLN A 1 125 ? 14.235 7.123 0.987 1.00 97.38 125 GLN A N 1
ATOM 960 C CA . GLN A 1 125 ? 13.243 6.908 2.042 1.00 97.38 125 GLN A CA 1
ATOM 961 C C . GLN A 1 125 ? 12.352 5.702 1.726 1.00 97.38 125 GLN A C 1
ATOM 963 O O . GLN A 1 125 ? 12.050 4.923 2.627 1.00 97.38 125 GLN A O 1
ATOM 968 N N . PHE A 1 126 ? 11.981 5.530 0.456 1.00 98.19 126 PHE A N 1
ATOM 969 C CA . PHE A 1 126 ? 11.244 4.369 -0.030 1.00 98.19 126 PHE A CA 1
ATOM 970 C C . PHE A 1 126 ? 11.941 3.052 0.346 1.00 98.19 126 PHE A C 1
ATOM 972 O O . PHE A 1 126 ? 11.333 2.225 1.022 1.00 98.19 126 PHE A O 1
ATOM 979 N N . GLU A 1 127 ? 13.221 2.878 -0.006 1.00 97.38 127 GLU A N 1
ATOM 980 C CA . GLU A 1 127 ? 13.941 1.621 0.269 1.00 97.38 127 GLU A CA 1
ATOM 981 C C . GLU A 1 127 ? 14.049 1.341 1.775 1.00 97.38 127 GLU A C 1
ATOM 983 O O . GLU A 1 127 ? 13.853 0.209 2.223 1.00 97.38 127 GLU A O 1
ATOM 988 N N . LYS A 1 128 ? 14.281 2.388 2.581 1.00 98.12 128 LYS A N 1
ATOM 989 C CA . LYS A 1 128 ? 14.295 2.272 4.045 1.00 98.12 128 LYS A CA 1
ATOM 990 C C . LYS A 1 128 ? 12.954 1.766 4.581 1.00 98.12 128 LYS A C 1
ATOM 992 O O . LYS A 1 128 ? 12.934 0.875 5.425 1.00 98.12 128 LYS A O 1
ATOM 997 N N . LEU A 1 129 ? 11.842 2.329 4.112 1.00 98.31 129 LEU A N 1
ATOM 998 C CA . LEU A 1 129 ? 10.499 1.960 4.568 1.00 98.31 129 LEU A CA 1
ATOM 999 C C . LEU A 1 129 ? 10.110 0.547 4.135 1.00 98.31 129 LEU A C 1
ATOM 1001 O O . LEU A 1 129 ? 9.557 -0.197 4.937 1.00 98.31 129 LEU A O 1
ATOM 1005 N N . VAL A 1 130 ? 10.456 0.146 2.911 1.00 98.06 130 VAL A N 1
ATOM 1006 C CA . VAL A 1 130 ? 10.251 -1.233 2.451 1.00 98.06 130 VAL A CA 1
ATOM 1007 C C . VAL A 1 130 ? 11.027 -2.225 3.323 1.00 98.06 130 VAL A C 1
ATOM 1009 O O . VAL A 1 130 ? 10.461 -3.226 3.755 1.00 98.06 130 VAL A O 1
ATOM 1012 N N . SER A 1 131 ? 12.291 -1.936 3.645 1.00 97.69 131 SER A N 1
ATOM 1013 C CA . SER A 1 131 ? 13.091 -2.798 4.526 1.00 97.69 131 SER A CA 1
ATOM 1014 C C . SER A 1 131 ? 12.503 -2.893 5.941 1.00 97.69 131 SER A C 1
ATOM 1016 O O . SER A 1 131 ? 12.443 -3.981 6.514 1.00 97.69 131 SER A O 1
ATOM 1018 N N . LEU A 1 132 ? 12.002 -1.778 6.487 1.00 97.81 132 LEU A N 1
ATOM 1019 C CA . LEU A 1 132 ? 11.282 -1.782 7.764 1.00 97.81 132 LEU A CA 1
ATOM 1020 C C . LEU A 1 132 ? 10.008 -2.633 7.689 1.00 97.81 132 LEU A C 1
ATOM 1022 O O . LEU A 1 132 ? 9.752 -3.414 8.602 1.00 97.81 132 LEU A O 1
ATOM 1026 N N . ALA A 1 133 ? 9.244 -2.543 6.597 1.00 98.06 133 ALA A N 1
ATOM 1027 C CA . ALA A 1 133 ? 8.033 -3.338 6.406 1.00 98.06 133 ALA A CA 1
ATOM 1028 C C . ALA A 1 133 ? 8.308 -4.850 6.424 1.00 98.06 133 ALA A C 1
ATOM 1030 O O . ALA A 1 133 ? 7.555 -5.611 7.032 1.00 98.06 133 ALA A O 1
ATOM 1031 N N . GLU A 1 134 ? 9.401 -5.293 5.795 1.00 97.00 134 GLU A N 1
ATOM 1032 C CA . GLU A 1 134 ? 9.798 -6.707 5.755 1.00 97.00 134 GLU A CA 1
ATOM 1033 C C . GLU A 1 134 ? 10.031 -7.279 7.167 1.00 97.00 134 GLU A C 1
ATOM 1035 O O . GLU A 1 134 ? 9.566 -8.386 7.475 1.00 97.00 134 GLU A O 1
ATOM 1040 N N . GLY A 1 135 ? 10.666 -6.492 8.046 1.00 96.81 135 GLY A N 1
ATOM 1041 C CA . GLY A 1 135 ? 10.969 -6.862 9.433 1.00 96.81 135 GLY A CA 1
ATOM 1042 C C . GLY A 1 135 ? 9.857 -6.590 10.456 1.00 96.81 135 GLY A C 1
ATOM 1043 O O . GLY A 1 135 ? 9.922 -7.101 11.572 1.00 96.81 135 GLY A O 1
ATOM 1044 N N . ALA A 1 136 ? 8.837 -5.809 10.104 1.00 97.44 136 ALA A N 1
ATOM 1045 C CA . ALA A 1 136 ? 7.795 -5.386 11.034 1.00 97.44 136 ALA A CA 1
ATOM 1046 C C . ALA A 1 136 ? 6.729 -6.473 11.310 1.00 97.44 136 ALA A C 1
ATOM 1048 O O . ALA A 1 136 ? 6.570 -7.423 10.523 1.00 97.44 136 ALA A O 1
ATOM 1049 N N . PRO A 1 137 ? 5.956 -6.331 12.410 1.00 97.38 137 PRO A N 1
ATOM 1050 C CA . PRO A 1 137 ? 4.754 -7.123 12.661 1.00 97.38 137 PRO A CA 1
ATOM 1051 C C . PRO A 1 137 ? 3.760 -7.052 11.497 1.00 97.38 137 PRO A C 1
ATOM 1053 O O . PRO A 1 137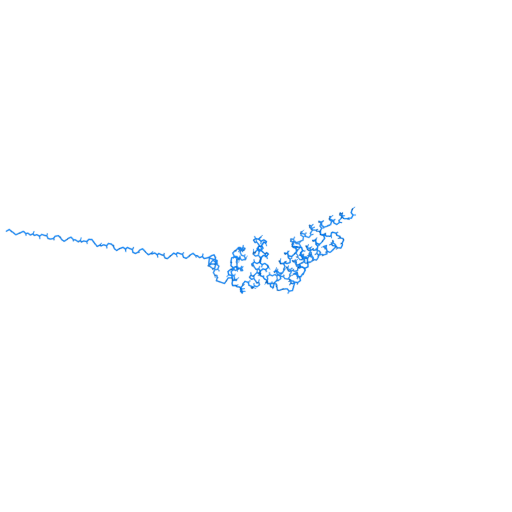 ? 3.668 -6.042 10.807 1.00 97.38 137 PRO A O 1
ATOM 1056 N N . LYS A 1 138 ? 3.016 -8.137 11.272 1.00 96.31 138 LYS A N 1
ATOM 1057 C CA . LYS A 1 138 ? 2.063 -8.273 10.159 1.00 96.31 138 LYS A CA 1
ATOM 1058 C C . LYS A 1 138 ? 0.659 -8.468 10.721 1.00 96.31 138 LYS A C 1
ATOM 1060 O O . LYS A 1 138 ? 0.086 -9.546 10.605 1.00 96.31 138 LYS A O 1
ATOM 1065 N N . THR A 1 139 ? 0.127 -7.452 11.400 1.00 95.50 139 THR A N 1
ATOM 1066 C CA . THR A 1 139 ? -1.067 -7.620 12.246 1.00 95.50 139 THR A CA 1
ATOM 1067 C C . THR A 1 139 ? -2.282 -8.141 11.475 1.00 95.50 139 THR A C 1
ATOM 1069 O O . THR A 1 139 ? -3.027 -8.972 11.989 1.00 95.50 139 THR A O 1
ATOM 1072 N N . LEU A 1 140 ? -2.487 -7.660 10.244 1.00 95.12 140 LEU A N 1
ATOM 1073 C CA . LEU A 1 140 ? -3.620 -8.032 9.379 1.00 95.12 140 LEU A CA 1
ATOM 1074 C C . LEU A 1 140 ? -3.195 -8.449 7.966 1.00 95.12 140 LEU A C 1
ATOM 1076 O O . LEU A 1 140 ? -4.026 -8.532 7.055 1.00 95.12 140 LEU A O 1
ATOM 1080 N N . LEU A 1 141 ? -1.900 -8.663 7.767 1.00 94.88 141 LEU A N 1
ATOM 1081 C CA . LEU A 1 141 ? -1.303 -8.915 6.468 1.00 94.88 141 LEU A CA 1
ATOM 1082 C C . LEU A 1 141 ? -0.691 -10.320 6.473 1.00 94.88 141 LEU A C 1
ATOM 1084 O O . LEU A 1 141 ? -0.043 -10.716 7.437 1.00 94.88 141 LEU A O 1
ATOM 1088 N N . THR A 1 142 ? -0.913 -11.103 5.420 1.00 94.38 142 THR A N 1
ATOM 1089 C CA . THR A 1 142 ? -0.254 -12.409 5.287 1.00 94.38 142 THR A CA 1
ATOM 1090 C C . THR A 1 142 ? 1.174 -12.222 4.784 1.00 94.38 142 THR A C 1
ATOM 1092 O O . THR A 1 142 ? 1.495 -11.214 4.155 1.00 94.38 142 THR A O 1
ATOM 1095 N N . TYR A 1 143 ? 2.041 -13.203 5.029 1.00 93.38 143 TYR A N 1
ATOM 1096 C CA . TYR A 1 143 ? 3.414 -13.165 4.521 1.00 93.38 143 TYR A CA 1
ATOM 1097 C C . TYR A 1 143 ? 3.461 -13.034 2.988 1.00 93.38 143 TYR A C 1
ATOM 1099 O O . TYR A 1 143 ? 4.178 -12.182 2.466 1.00 93.38 143 TYR A O 1
ATOM 1107 N N . ASP A 1 144 ? 2.617 -13.784 2.279 1.00 93.44 144 ASP A N 1
ATOM 1108 C CA . ASP A 1 144 ? 2.533 -13.733 0.816 1.00 93.44 144 ASP A CA 1
ATOM 1109 C C . ASP A 1 144 ? 2.064 -12.363 0.310 1.00 93.44 144 ASP A C 1
ATOM 1111 O O . ASP A 1 144 ? 2.620 -11.830 -0.653 1.00 93.44 144 ASP A O 1
ATOM 1115 N N . ASN A 1 145 ? 1.093 -11.741 0.994 1.00 94.19 145 ASN A N 1
ATOM 1116 C CA . ASN A 1 145 ? 0.646 -10.390 0.658 1.00 94.19 145 ASN A CA 1
ATOM 1117 C C . ASN A 1 145 ? 1.779 -9.371 0.833 1.00 94.19 145 ASN A C 1
ATOM 1119 O O . ASN A 1 145 ? 1.904 -8.470 0.006 1.00 94.19 145 ASN A O 1
ATOM 1123 N N . LEU A 1 146 ? 2.624 -9.521 1.862 1.00 96.25 146 LEU A N 1
ATOM 1124 C CA . LEU A 1 146 ? 3.774 -8.634 2.080 1.00 96.25 146 LEU A CA 1
ATOM 1125 C C . LEU A 1 146 ? 4.773 -8.757 0.941 1.00 96.25 146 LEU A C 1
ATOM 1127 O O . LEU A 1 146 ? 5.181 -7.750 0.371 1.00 96.25 146 LEU A O 1
ATOM 1131 N N . ILE A 1 147 ? 5.156 -9.989 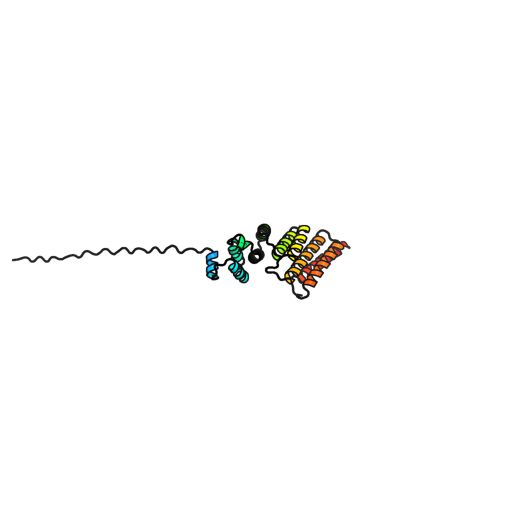0.603 1.00 95.81 147 ILE A N 1
ATOM 1132 C CA . ILE A 1 147 ? 6.104 -10.251 -0.479 1.00 95.81 147 ILE A CA 1
ATOM 1133 C C . ILE A 1 147 ? 5.577 -9.679 -1.792 1.00 95.81 147 ILE A C 1
ATOM 1135 O O . ILE A 1 147 ? 6.321 -9.009 -2.510 1.00 95.81 147 ILE A O 1
ATOM 1139 N N . CYS A 1 148 ? 4.309 -9.938 -2.110 1.00 95.69 148 CYS A N 1
ATOM 1140 C CA . CYS A 1 148 ? 3.676 -9.432 -3.319 1.00 95.69 148 CYS A CA 1
ATOM 1141 C C . CYS A 1 148 ? 3.714 -7.898 -3.366 1.00 95.69 148 CYS A C 1
ATOM 1143 O O . CYS A 1 148 ? 4.210 -7.320 -4.336 1.00 95.69 148 CYS A O 1
ATOM 1145 N N . GLU A 1 149 ? 3.259 -7.235 -2.301 1.00 97.12 149 GLU A N 1
ATOM 1146 C CA . GLU A 1 149 ? 3.165 -5.775 -2.249 1.00 97.12 149 GLU A CA 1
ATOM 1147 C C . GLU A 1 149 ? 4.541 -5.103 -2.297 1.00 97.12 149 GLU A C 1
ATOM 1149 O O . GLU A 1 149 ? 4.744 -4.139 -3.038 1.00 97.12 149 GLU A O 1
ATOM 1154 N N . THR A 1 150 ? 5.517 -5.651 -1.575 1.00 97.75 150 THR A N 1
ATOM 1155 C CA . THR A 1 150 ? 6.901 -5.177 -1.589 1.00 97.75 150 THR A CA 1
ATOM 1156 C C . THR A 1 150 ? 7.537 -5.314 -2.973 1.00 97.75 150 THR A C 1
ATOM 1158 O O . THR A 1 150 ? 8.161 -4.369 -3.462 1.00 97.75 150 THR A O 1
ATOM 1161 N N . ASN A 1 151 ? 7.384 -6.465 -3.640 1.00 98.00 151 ASN A N 1
ATOM 1162 C CA . ASN A 1 151 ? 7.930 -6.651 -4.988 1.00 98.00 151 ASN A CA 1
ATOM 1163 C C . ASN A 1 151 ? 7.259 -5.725 -6.004 1.00 98.00 151 ASN A C 1
ATOM 1165 O O . ASN A 1 151 ? 7.941 -5.168 -6.863 1.00 98.00 151 ASN A O 1
ATOM 1169 N N . TYR A 1 152 ? 5.948 -5.513 -5.877 1.00 98.31 152 TYR A N 1
ATOM 1170 C CA . TYR A 1 152 ? 5.218 -4.582 -6.728 1.00 98.31 152 TYR A CA 1
ATOM 1171 C C . TYR A 1 152 ? 5.743 -3.153 -6.564 1.00 98.31 152 TYR A C 1
ATOM 1173 O O . TYR A 1 152 ? 6.107 -2.504 -7.543 1.00 98.31 152 TYR A O 1
ATOM 1181 N N . LEU A 1 153 ? 5.883 -2.694 -5.321 1.00 98.31 153 LEU A N 1
ATOM 1182 C CA . LEU A 1 153 ? 6.448 -1.388 -5.001 1.00 98.31 153 LEU A CA 1
ATOM 1183 C C . LEU A 1 153 ? 7.874 -1.205 -5.537 1.00 98.31 153 LEU A C 1
ATOM 1185 O O . LEU A 1 153 ? 8.184 -0.167 -6.123 1.00 98.31 153 LEU A O 1
ATOM 1189 N N . ARG A 1 154 ? 8.739 -2.214 -5.383 1.00 98.44 154 ARG A N 1
ATOM 1190 C CA . ARG A 1 154 ? 10.109 -2.188 -5.925 1.00 98.44 154 ARG A CA 1
ATOM 1191 C C . ARG A 1 154 ? 10.117 -2.111 -7.454 1.00 98.44 154 ARG A C 1
ATOM 1193 O O . ARG A 1 154 ? 10.941 -1.391 -8.016 1.00 98.44 154 ARG A O 1
ATOM 1200 N N . ALA A 1 155 ? 9.197 -2.804 -8.126 1.00 98.44 155 ALA A N 1
ATOM 1201 C CA . ALA A 1 155 ? 9.060 -2.745 -9.580 1.00 98.44 155 ALA A CA 1
ATOM 1202 C C . ALA A 1 155 ? 8.615 -1.361 -10.071 1.00 98.44 155 ALA A C 1
ATOM 1204 O O . ALA A 1 155 ? 9.180 -0.842 -11.038 1.00 98.44 155 ALA A O 1
ATOM 1205 N N . LEU A 1 156 ? 7.680 -0.718 -9.366 1.00 98.00 156 LEU A N 1
ATOM 1206 C CA . LEU A 1 156 ? 7.293 0.665 -9.648 1.00 98.00 156 LEU A CA 1
ATOM 1207 C C . LEU A 1 156 ? 8.455 1.645 -9.430 1.00 98.00 156 LEU A C 1
ATOM 1209 O O . LEU A 1 156 ? 8.685 2.509 -10.274 1.00 98.00 156 LEU A O 1
ATOM 1213 N N . ASN A 1 157 ? 9.227 1.491 -8.348 1.00 98.19 157 ASN A N 1
ATOM 1214 C CA . ASN A 1 157 ? 10.396 2.336 -8.091 1.00 98.19 157 ASN A CA 1
ATOM 1215 C C . ASN A 1 157 ? 11.449 2.211 -9.204 1.00 98.19 157 ASN A C 1
ATOM 1217 O O . ASN A 1 157 ? 11.917 3.217 -9.734 1.00 98.19 157 ASN A O 1
ATOM 1221 N N . ALA A 1 158 ? 11.781 0.985 -9.619 1.00 98.00 158 ALA A N 1
ATOM 1222 C CA . ALA A 1 158 ? 12.735 0.751 -10.704 1.00 98.00 158 ALA A CA 1
ATOM 1223 C C . ALA A 1 158 ? 12.233 1.305 -12.052 1.00 98.00 158 ALA A C 1
ATOM 1225 O O . ALA A 1 158 ? 12.985 1.945 -12.784 1.00 98.00 158 ALA A O 1
ATOM 1226 N N . THR A 1 159 ? 10.940 1.150 -12.338 1.00 97.88 159 THR A N 1
ATOM 1227 C CA . THR A 1 159 ? 10.288 1.755 -13.510 1.00 97.88 159 THR A CA 1
ATOM 1228 C C . THR A 1 159 ? 10.389 3.284 -13.483 1.00 97.88 159 THR A C 1
ATOM 1230 O O . THR A 1 159 ? 10.678 3.908 -14.504 1.00 97.88 159 THR A O 1
ATOM 1233 N N . ARG A 1 160 ? 10.196 3.911 -12.316 1.00 96.75 160 ARG A N 1
ATOM 1234 C CA . ARG A 1 160 ? 10.357 5.361 -12.149 1.00 96.75 160 ARG A CA 1
ATOM 1235 C C . ARG A 1 160 ? 11.795 5.802 -12.417 1.00 96.75 160 ARG A C 1
ATOM 1237 O O . ARG A 1 160 ? 11.977 6.792 -13.119 1.00 96.75 160 ARG A O 1
ATOM 1244 N N . LYS A 1 161 ? 12.798 5.071 -11.916 1.00 96.56 161 LYS A N 1
ATOM 1245 C CA . LYS A 1 161 ? 14.215 5.347 -12.217 1.00 96.56 161 LYS A CA 1
ATOM 1246 C C . LYS A 1 161 ? 14.485 5.294 -13.721 1.00 96.56 161 LYS A C 1
ATOM 1248 O O . LYS A 1 161 ? 15.062 6.234 -14.252 1.00 96.56 161 LYS A O 1
ATOM 1253 N N . PHE A 1 162 ? 13.997 4.257 -14.407 1.00 97.94 162 PHE A N 1
ATOM 1254 C CA . PHE A 1 162 ? 14.093 4.163 -15.866 1.00 97.94 162 PHE A CA 1
ATOM 1255 C C . PHE A 1 162 ? 13.414 5.342 -16.574 1.00 97.94 162 PHE A C 1
ATOM 1257 O O . PHE A 1 162 ? 13.959 5.864 -17.532 1.00 97.94 162 PHE A O 1
ATOM 1264 N N . ASN A 1 163 ? 12.253 5.804 -16.104 1.00 96.25 163 ASN A N 1
ATOM 1265 C CA . ASN A 1 163 ? 11.584 6.957 -16.713 1.00 96.25 163 ASN A CA 1
ATOM 1266 C C . ASN A 1 163 ? 12.364 8.274 -16.535 1.00 96.25 163 ASN A C 1
ATOM 1268 O O . ASN A 1 163 ? 12.250 9.154 -17.383 1.00 96.25 163 ASN A O 1
ATOM 1272 N N . VAL A 1 164 ? 13.106 8.431 -15.433 1.00 95.88 164 VAL A N 1
ATOM 1273 C CA . VAL A 1 164 ? 13.936 9.621 -15.172 1.00 95.88 164 VAL A CA 1
ATOM 1274 C C . VAL A 1 164 ? 15.224 9.579 -15.991 1.00 95.88 164 VAL A C 1
ATOM 1276 O O . VAL A 1 164 ? 15.608 10.587 -16.574 1.00 95.88 164 VAL A O 1
ATOM 1279 N N . GLU A 1 165 ? 15.868 8.415 -16.051 1.00 96.31 165 GLU A N 1
ATOM 1280 C CA . GLU A 1 165 ? 17.111 8.195 -16.786 1.00 96.31 165 GLU A CA 1
ATOM 1281 C C . GLU A 1 165 ? 17.002 6.904 -17.618 1.00 96.31 165 GLU A C 1
ATOM 1283 O O . GLU A 1 165 ? 17.402 5.818 -17.169 1.00 96.31 165 GLU A O 1
ATOM 1288 N N . PRO A 1 166 ? 16.407 6.991 -18.824 1.00 96.88 166 PRO A N 1
ATOM 1289 C CA . PRO A 1 166 ? 16.266 5.837 -19.697 1.00 96.88 166 PRO A CA 1
ATOM 1290 C C . PRO A 1 166 ? 17.633 5.340 -20.179 1.00 96.88 166 PRO A C 1
ATOM 1292 O O . PRO A 1 166 ? 18.370 6.058 -20.850 1.00 96.88 166 PRO A O 1
ATOM 1295 N N . GLY A 1 167 ? 17.965 4.088 -19.866 1.00 97.12 167 GLY A N 1
ATOM 1296 C CA . GLY A 1 167 ? 19.222 3.458 -20.263 1.00 97.12 167 GLY A CA 1
ATOM 1297 C C . GLY A 1 167 ? 19.167 1.940 -20.127 1.00 97.12 167 GLY A C 1
ATOM 1298 O O . GLY A 1 167 ? 18.230 1.392 -19.550 1.00 97.12 167 GLY A O 1
ATOM 1299 N N . GLU A 1 168 ? 20.165 1.236 -20.664 1.00 97.19 168 GLU A N 1
ATOM 1300 C CA . GLU A 1 168 ? 20.191 -0.235 -20.633 1.00 97.19 168 GLU A CA 1
ATOM 1301 C C . GLU A 1 168 ? 20.206 -0.784 -19.203 1.00 97.19 168 GLU A C 1
ATOM 1303 O O . GLU A 1 168 ? 19.424 -1.676 -18.877 1.00 97.19 168 GLU A O 1
ATOM 1308 N N . THR A 1 169 ? 21.029 -0.203 -18.328 1.00 97.88 169 THR A N 1
ATOM 1309 C CA . THR A 1 169 ? 21.122 -0.608 -16.920 1.00 97.88 169 THR A CA 1
ATOM 1310 C C . THR A 1 169 ? 19.789 -0.442 -16.191 1.00 97.88 169 THR A C 1
ATOM 1312 O O . THR A 1 169 ? 19.298 -1.394 -15.585 1.00 97.88 169 THR A O 1
ATOM 1315 N N . THR A 1 170 ? 19.166 0.739 -16.278 1.00 97.94 170 THR A N 1
ATOM 1316 C CA . THR A 1 170 ? 17.895 1.035 -15.594 1.00 97.94 170 THR A CA 1
ATOM 1317 C C . THR A 1 170 ? 16.728 0.246 -16.194 1.00 97.94 170 THR A C 1
ATOM 1319 O O . THR A 1 170 ? 15.845 -0.199 -15.460 1.00 97.94 170 THR A O 1
ATOM 1322 N N . TYR A 1 171 ? 16.748 -0.014 -17.505 1.00 98.19 171 TYR A N 1
ATOM 1323 C CA . TYR A 1 171 ? 15.778 -0.876 -18.181 1.00 98.19 171 TYR A CA 1
ATOM 1324 C C . TYR A 1 171 ? 15.864 -2.326 -17.692 1.00 98.19 171 TYR A C 1
ATOM 1326 O O . TYR A 1 171 ? 14.851 -2.919 -17.313 1.00 98.19 171 TYR A O 1
ATOM 1334 N N . MET A 1 172 ? 17.072 -2.896 -17.656 1.00 98.19 172 MET A N 1
ATOM 1335 C CA . MET A 1 172 ? 17.289 -4.264 -17.186 1.00 98.19 172 MET A CA 1
ATOM 1336 C C . MET A 1 172 ? 16.943 -4.422 -15.701 1.00 98.19 172 MET A C 1
ATOM 1338 O O . MET A 1 172 ? 16.302 -5.412 -15.342 1.00 98.19 172 MET A O 1
ATOM 1342 N N . GLU A 1 173 ? 17.285 -3.441 -14.856 1.00 98.12 173 GLU A N 1
ATOM 1343 C CA . GLU A 1 173 ? 16.886 -3.420 -13.440 1.00 98.12 173 GLU A CA 1
ATOM 1344 C C . GLU A 1 173 ? 15.356 -3.427 -13.298 1.00 98.12 173 GLU A C 1
ATOM 1346 O O . GLU A 1 173 ? 14.807 -4.239 -12.549 1.00 98.12 173 GLU A O 1
ATOM 1351 N N . ALA A 1 174 ? 14.646 -2.579 -14.049 1.00 98.25 174 ALA A N 1
ATOM 1352 C CA . ALA A 1 174 ? 13.186 -2.537 -14.014 1.00 98.25 174 ALA A CA 1
ATOM 1353 C C . ALA A 1 174 ? 12.559 -3.868 -14.461 1.00 98.25 174 ALA A C 1
ATOM 1355 O O . ALA A 1 174 ? 11.654 -4.379 -13.795 1.00 98.25 174 ALA A O 1
ATOM 1356 N N . LEU A 1 175 ? 13.060 -4.474 -15.545 1.00 98.19 175 LEU A N 1
ATOM 1357 C CA . LEU A 1 175 ? 12.603 -5.791 -15.996 1.00 98.19 175 LEU A CA 1
ATOM 1358 C C . LEU A 1 175 ? 12.832 -6.879 -14.944 1.00 98.19 175 LEU A C 1
ATOM 1360 O O . LEU A 1 175 ? 11.963 -7.733 -14.761 1.00 98.19 175 LEU A O 1
ATOM 1364 N N . ASP A 1 176 ? 13.972 -6.860 -14.256 1.00 98.50 176 ASP A N 1
ATOM 1365 C CA . ASP A 1 176 ? 14.261 -7.803 -13.178 1.00 98.50 176 ASP A CA 1
ATOM 1366 C C . ASP A 1 176 ? 13.264 -7.666 -12.019 1.00 98.50 176 ASP A C 1
ATOM 1368 O O . ASP A 1 176 ? 12.678 -8.657 -11.580 1.00 98.50 176 ASP A O 1
ATOM 1372 N N . LYS A 1 177 ? 12.958 -6.438 -11.581 1.00 98.44 177 LYS A N 1
ATOM 1373 C CA . LYS A 1 177 ? 11.963 -6.226 -10.515 1.00 98.44 177 LYS A CA 1
ATOM 1374 C C . LYS A 1 177 ? 10.564 -6.703 -10.906 1.00 98.44 177 LYS A C 1
ATOM 1376 O O . LYS A 1 177 ? 9.888 -7.325 -10.087 1.00 98.44 177 LYS A O 1
ATOM 1381 N N . TRP A 1 178 ? 10.153 -6.508 -12.158 1.00 98.25 178 TRP A N 1
ATOM 1382 C CA . TRP A 1 178 ? 8.897 -7.069 -12.666 1.00 98.25 178 TRP A CA 1
ATOM 1383 C C . TRP A 1 178 ? 8.901 -8.605 -12.718 1.00 98.25 178 TRP A C 1
ATOM 1385 O O . TRP A 1 178 ? 7.888 -9.230 -12.397 1.00 98.25 178 TRP A O 1
ATOM 1395 N N . ARG A 1 179 ? 10.035 -9.241 -13.053 1.00 97.75 179 ARG A N 1
ATOM 1396 C CA . ARG A 1 179 ? 10.176 -10.709 -12.980 1.00 97.75 179 ARG A CA 1
ATOM 1397 C C . ARG A 1 179 ? 10.050 -11.220 -11.546 1.00 97.75 179 ARG A C 1
ATOM 1399 O O . ARG A 1 179 ? 9.356 -12.212 -11.334 1.00 97.75 179 ARG A O 1
ATOM 1406 N N . ASN A 1 180 ? 10.652 -10.531 -10.577 1.00 97.69 180 ASN A N 1
ATOM 1407 C CA . ASN A 1 180 ? 10.548 -10.884 -9.158 1.00 97.69 180 ASN A CA 1
ATOM 1408 C C . ASN A 1 180 ? 9.094 -10.821 -8.667 1.00 97.69 180 ASN A C 1
ATOM 1410 O O . ASN A 1 180 ? 8.625 -11.747 -8.006 1.00 97.69 180 ASN A O 1
ATOM 1414 N N . LEU A 1 181 ? 8.339 -9.790 -9.068 1.00 97.81 181 LEU A N 1
ATOM 1415 C CA . LEU A 1 181 ? 6.903 -9.717 -8.790 1.00 97.81 181 LEU A CA 1
ATOM 1416 C C . LEU A 1 181 ? 6.130 -10.889 -9.406 1.00 97.81 181 LEU A C 1
ATOM 1418 O O . LEU A 1 181 ? 5.300 -11.502 -8.737 1.00 97.81 181 LEU A O 1
ATOM 1422 N N . ARG A 1 182 ? 6.400 -11.223 -10.671 1.00 96.88 182 ARG A N 1
ATOM 1423 C CA . ARG A 1 182 ? 5.747 -12.358 -11.333 1.00 96.88 182 ARG A CA 1
ATOM 1424 C C . ARG A 1 182 ? 6.039 -13.679 -10.620 1.00 96.88 182 ARG A C 1
ATOM 1426 O O . ARG A 1 182 ? 5.127 -14.481 -10.458 1.00 96.88 182 ARG A O 1
ATOM 1433 N N . ALA A 1 183 ? 7.279 -13.894 -10.183 1.00 96.31 183 ALA A N 1
ATOM 1434 C CA . ALA A 1 183 ? 7.661 -15.079 -9.419 1.00 96.31 183 ALA A CA 1
ATOM 1435 C C . ALA A 1 183 ? 6.914 -15.157 -8.077 1.00 96.31 183 ALA A C 1
ATOM 1437 O O . ALA A 1 183 ? 6.396 -16.216 -7.730 1.00 96.31 183 ALA A O 1
ATOM 1438 N N . ALA A 1 184 ? 6.768 -14.029 -7.373 1.00 95.19 184 ALA A N 1
ATOM 1439 C CA . ALA A 1 184 ? 5.967 -13.946 -6.148 1.00 95.19 184 ALA A CA 1
ATOM 1440 C C . ALA A 1 184 ? 4.470 -14.243 -6.375 1.00 95.19 184 ALA A C 1
ATOM 1442 O O . ALA A 1 184 ? 3.771 -14.646 -5.451 1.00 95.19 184 ALA A O 1
ATOM 1443 N N . LEU A 1 185 ? 3.981 -14.069 -7.604 1.00 95.75 185 LEU A N 1
ATOM 1444 C CA . LEU A 1 185 ? 2.595 -14.308 -8.011 1.00 95.75 185 LEU A CA 1
ATOM 1445 C C . LEU A 1 185 ? 2.400 -15.631 -8.764 1.00 95.75 185 LEU A C 1
ATOM 1447 O O . LEU A 1 185 ? 1.347 -15.834 -9.367 1.00 95.75 185 LEU A O 1
ATOM 1451 N N . ALA A 1 186 ? 3.374 -16.547 -8.733 1.00 92.69 186 ALA A N 1
ATOM 1452 C CA . ALA A 1 186 ? 3.313 -17.799 -9.492 1.00 92.69 186 ALA A CA 1
ATOM 1453 C C . ALA A 1 186 ? 2.060 -18.644 -9.183 1.00 92.69 186 ALA A C 1
ATOM 1455 O O . ALA A 1 186 ? 1.530 -19.308 -10.071 1.00 92.69 186 ALA A O 1
ATOM 1456 N N . SER A 1 187 ? 1.554 -18.585 -7.947 1.00 90.88 187 SER A N 1
ATOM 1457 C CA . SER A 1 187 ? 0.329 -19.268 -7.509 1.00 90.88 187 SER A CA 1
ATOM 1458 C C . SER A 1 187 ? -0.967 -18.500 -7.812 1.00 90.88 187 SER A C 1
ATOM 1460 O O . SER A 1 187 ? -2.051 -19.060 -7.666 1.00 90.88 187 SER A O 1
ATOM 1462 N N . ASN A 1 188 ? -0.885 -17.235 -8.240 1.00 92.25 188 ASN A N 1
ATOM 1463 C CA . ASN A 1 188 ? -2.032 -16.378 -8.541 1.00 92.25 188 ASN A CA 1
ATOM 1464 C C . ASN A 1 188 ? -1.845 -15.647 -9.879 1.00 92.25 188 ASN A C 1
ATOM 1466 O O . ASN A 1 188 ? -1.619 -14.436 -9.950 1.00 92.25 188 ASN A O 1
ATOM 1470 N N . THR A 1 189 ? -1.987 -16.400 -10.968 1.00 92.12 189 THR A N 1
ATOM 1471 C CA . THR A 1 189 ? -1.766 -15.918 -12.340 1.00 92.12 189 THR A CA 1
ATOM 1472 C C . THR A 1 189 ? -2.796 -14.898 -12.829 1.00 92.12 189 THR A C 1
ATOM 1474 O O . THR A 1 189 ? -2.591 -14.286 -13.874 1.00 92.12 189 THR A O 1
ATOM 1477 N N . ASN A 1 190 ? -3.889 -14.695 -12.088 1.00 94.00 190 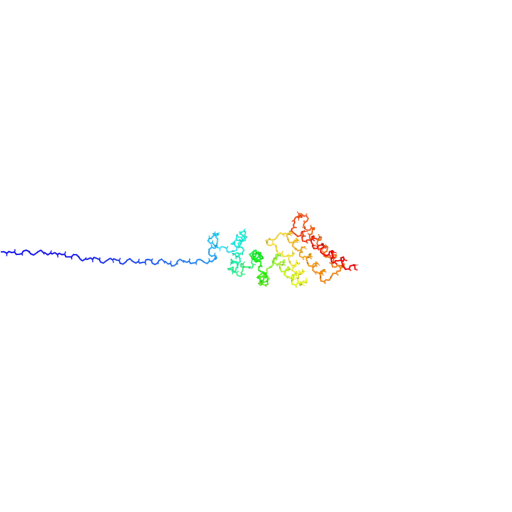ASN A N 1
ATOM 1478 C CA . ASN A 1 190 ? -4.943 -13.728 -12.409 1.00 94.00 190 ASN A CA 1
ATOM 1479 C C . ASN A 1 190 ? -4.856 -12.460 -11.545 1.00 94.00 190 ASN A C 1
ATOM 1481 O O . ASN A 1 190 ? -5.771 -11.635 -11.554 1.00 94.00 190 ASN A O 1
ATOM 1485 N N . HIS A 1 191 ? -3.777 -12.290 -10.776 1.00 96.31 191 HIS A N 1
ATOM 1486 C CA . HIS A 1 191 ? -3.614 -11.118 -9.930 1.00 96.31 191 HIS A CA 1
ATOM 1487 C C . HIS A 1 191 ? -3.505 -9.834 -10.766 1.00 96.31 191 HIS A C 1
ATOM 1489 O O . HIS A 1 191 ? -2.750 -9.772 -11.739 1.00 96.31 191 HIS A O 1
ATOM 1495 N N . LYS A 1 192 ? -4.190 -8.765 -10.334 1.00 96.19 192 LYS A N 1
ATOM 1496 C CA . LYS A 1 192 ? -4.233 -7.457 -11.023 1.00 96.19 192 LYS A CA 1
ATOM 1497 C C . LYS A 1 192 ? -2.851 -6.891 -11.383 1.00 96.19 192 LYS A C 1
ATOM 1499 O O . LYS A 1 192 ? -2.695 -6.224 -12.398 1.00 96.19 192 LYS A O 1
ATOM 1504 N N . TYR A 1 193 ? -1.830 -7.186 -10.578 1.00 97.12 193 TYR A N 1
ATOM 1505 C CA . TYR A 1 193 ? -0.464 -6.709 -10.819 1.00 97.12 193 TYR A CA 1
ATOM 1506 C C . TYR A 1 193 ? 0.197 -7.313 -12.059 1.00 97.12 193 TYR A C 1
ATOM 1508 O O . TYR A 1 193 ? 1.058 -6.663 -12.640 1.00 97.12 193 TYR A O 1
ATOM 1516 N N . LEU A 1 194 ? -0.213 -8.501 -12.510 1.00 96.44 194 LEU A N 1
ATOM 1517 C CA . LEU A 1 194 ? 0.329 -9.098 -13.735 1.00 96.44 194 LEU A CA 1
ATOM 1518 C C . LEU A 1 194 ? -0.160 -8.371 -14.993 1.00 96.44 194 LEU A C 1
ATOM 1520 O O . LEU A 1 194 ? 0.558 -8.309 -15.992 1.00 96.44 194 LEU A O 1
ATOM 1524 N N . GLN A 1 195 ? -1.356 -7.773 -14.941 1.00 96.75 195 GLN A N 1
ATOM 1525 C CA . GLN A 1 195 ? -1.825 -6.889 -16.004 1.00 96.75 195 GLN A CA 1
ATOM 1526 C C . GLN A 1 195 ? -0.973 -5.614 -16.063 1.00 96.75 195 GLN A C 1
ATOM 1528 O O . GLN A 1 195 ? -0.461 -5.280 -17.131 1.00 96.75 195 GLN A O 1
ATOM 1533 N N . ILE A 1 196 ? -0.748 -4.968 -14.913 1.00 97.56 196 ILE A N 1
ATOM 1534 C CA . ILE A 1 196 ? 0.095 -3.765 -14.810 1.00 97.56 196 ILE A CA 1
ATOM 1535 C C . ILE A 1 196 ? 1.529 -4.065 -15.274 1.00 97.56 196 ILE A C 1
ATOM 1537 O O . ILE A 1 196 ? 2.087 -3.317 -16.069 1.00 97.56 196 ILE A O 1
ATOM 1541 N N . GLU A 1 197 ? 2.109 -5.198 -14.859 1.00 97.56 197 GLU A N 1
ATOM 1542 C CA . GLU A 1 197 ? 3.438 -5.647 -15.302 1.00 97.56 197 GLU A CA 1
ATOM 1543 C C . GLU A 1 197 ? 3.524 -5.726 -16.833 1.00 97.56 197 GLU A C 1
ATOM 1545 O O . GLU A 1 197 ? 4.487 -5.258 -17.442 1.00 97.56 197 GLU 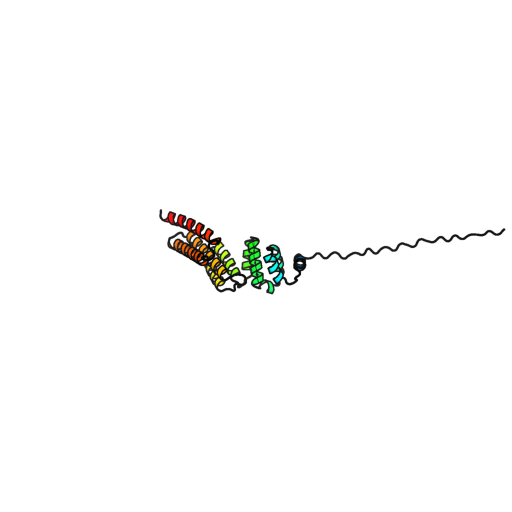A O 1
ATOM 1550 N N . LYS A 1 198 ? 2.515 -6.322 -17.479 1.00 96.88 198 LYS A N 1
ATOM 1551 C CA . LYS A 1 198 ? 2.475 -6.467 -18.938 1.00 96.88 198 LYS A CA 1
ATOM 1552 C C . LYS A 1 198 ? 2.432 -5.106 -19.637 1.00 96.88 198 LYS A C 1
ATOM 1554 O O . LYS A 1 198 ? 3.132 -4.916 -20.635 1.00 96.88 198 LYS A O 1
ATOM 1559 N N . GLU A 1 199 ? 1.614 -4.190 -19.130 1.00 97.81 199 GLU A N 1
ATOM 1560 C CA . GLU A 1 199 ? 1.471 -2.831 -19.658 1.00 97.81 199 GLU A CA 1
ATOM 1561 C C . GLU A 1 199 ? 2.783 -2.045 -19.514 1.00 97.81 199 GLU A C 1
ATOM 1563 O O . GLU A 1 199 ? 3.296 -1.514 -20.503 1.00 97.81 199 GLU A O 1
ATOM 1568 N N . GLU A 1 200 ? 3.399 -2.079 -18.332 1.00 97.81 200 GLU A N 1
ATOM 1569 C CA . GLU A 1 200 ? 4.655 -1.380 -18.054 1.00 97.81 200 GLU A CA 1
ATOM 1570 C C . GLU A 1 200 ? 5.830 -1.929 -18.864 1.00 97.81 200 GLU A C 1
ATOM 1572 O O . GLU A 1 200 ? 6.602 -1.165 -19.445 1.00 97.81 200 GLU A O 1
ATOM 1577 N N . ARG A 1 201 ? 5.949 -3.254 -19.004 1.00 97.25 201 ARG A N 1
ATOM 1578 C CA . ARG A 1 201 ? 7.011 -3.857 -19.825 1.00 97.25 201 ARG A CA 1
ATOM 1579 C C . ARG A 1 201 ? 6.904 -3.465 -21.295 1.00 97.25 201 ARG A C 1
ATOM 1581 O O . ARG A 1 201 ? 7.931 -3.210 -21.924 1.00 97.25 201 ARG A O 1
ATOM 1588 N N . LYS A 1 202 ? 5.683 -3.397 -21.838 1.00 97.81 202 LYS A N 1
ATOM 1589 C CA . LYS A 1 202 ? 5.448 -2.924 -23.210 1.00 97.81 202 LYS A CA 1
ATOM 1590 C C . LYS A 1 202 ? 5.861 -1.458 -23.350 1.00 97.81 202 LYS A C 1
ATOM 1592 O O . LYS A 1 202 ? 6.625 -1.139 -24.258 1.00 97.81 202 LYS A O 1
ATOM 1597 N N . ARG A 1 203 ? 5.395 -0.596 -22.441 1.00 98.12 203 ARG A N 1
ATOM 1598 C CA . ARG A 1 203 ? 5.697 0.843 -22.436 1.00 98.12 203 ARG A CA 1
ATOM 1599 C C . ARG A 1 203 ? 7.203 1.105 -22.359 1.00 98.12 203 ARG A C 1
ATOM 1601 O O . ARG A 1 203 ? 7.742 1.826 -23.192 1.00 98.12 203 ARG A O 1
ATOM 1608 N N . MET A 1 204 ? 7.897 0.481 -21.405 1.00 97.81 204 MET A N 1
ATOM 1609 C CA . MET A 1 204 ? 9.347 0.639 -21.255 1.00 97.81 204 MET A CA 1
ATOM 1610 C C . MET A 1 204 ? 10.115 0.118 -22.472 1.00 97.81 204 MET A C 1
ATOM 1612 O O . MET A 1 204 ? 11.083 0.744 -22.887 1.00 97.81 204 MET A O 1
ATOM 1616 N N . GLY A 1 205 ? 9.680 -0.999 -23.070 1.00 97.25 205 GLY A N 1
ATOM 1617 C CA . GLY A 1 205 ? 10.302 -1.538 -24.282 1.00 97.25 205 GLY A CA 1
ATOM 1618 C C . GLY A 1 205 ? 10.217 -0.584 -25.475 1.00 97.25 205 GLY A C 1
ATOM 1619 O O . GLY A 1 205 ? 11.189 -0.453 -26.210 1.00 97.25 205 GLY A O 1
ATOM 1620 N N . GLN A 1 206 ? 9.094 0.124 -25.635 1.00 97.69 206 GLN A N 1
ATOM 1621 C CA . GLN A 1 206 ? 8.934 1.145 -26.677 1.00 97.69 206 GLN A CA 1
ATOM 1622 C C . GLN A 1 206 ? 9.878 2.332 -26.459 1.00 97.69 206 GLN A C 1
ATOM 1624 O O . GLN A 1 206 ? 10.552 2.751 -27.396 1.00 97.69 206 GLN A O 1
ATOM 1629 N N . ILE A 1 207 ? 9.969 2.831 -25.221 1.00 97.19 207 ILE A N 1
ATOM 1630 C CA . ILE A 1 207 ? 10.895 3.918 -24.868 1.00 97.19 207 ILE A CA 1
ATOM 1631 C C . ILE A 1 207 ? 12.336 3.482 -25.136 1.00 97.19 207 ILE A C 1
ATOM 1633 O O . ILE A 1 207 ? 13.070 4.179 -25.825 1.00 97.19 207 ILE A O 1
ATOM 1637 N N . TYR A 1 208 ? 12.736 2.310 -24.644 1.00 97.25 208 TYR A N 1
ATOM 1638 C CA . TYR A 1 208 ? 14.102 1.817 -24.801 1.00 97.25 208 TYR A CA 1
ATOM 1639 C C . TYR A 1 208 ? 14.491 1.585 -26.269 1.00 97.25 208 TYR A C 1
ATOM 1641 O O . TYR A 1 208 ? 15.616 1.896 -26.649 1.00 97.25 208 TYR A O 1
ATOM 1649 N N . ALA A 1 209 ? 13.573 1.083 -27.103 1.00 96.38 209 ALA A N 1
ATOM 1650 C CA . ALA A 1 209 ? 13.812 0.932 -28.539 1.00 96.38 209 ALA A CA 1
ATOM 1651 C C . ALA A 1 209 ? 14.083 2.285 -29.213 1.00 96.38 209 ALA A C 1
ATOM 1653 O O . ALA A 1 209 ? 15.055 2.402 -29.948 1.00 96.38 209 ALA A O 1
ATOM 1654 N N . SER A 1 210 ? 13.307 3.320 -28.869 1.00 96.06 210 SER A N 1
ATOM 1655 C CA . SER A 1 210 ? 13.481 4.666 -29.436 1.00 96.06 210 SER A CA 1
ATOM 1656 C C . SER A 1 210 ? 14.795 5.365 -29.065 1.00 96.06 210 SER A C 1
ATOM 1658 O O . SER A 1 210 ? 15.109 6.393 -29.643 1.00 96.06 210 SER A O 1
ATOM 1660 N N . LEU A 1 211 ? 15.562 4.834 -28.104 1.00 93.06 211 LEU A N 1
ATOM 1661 C CA . LEU A 1 211 ? 16.901 5.339 -27.762 1.00 93.06 211 LEU A CA 1
ATOM 1662 C C . LEU A 1 211 ? 18.007 4.743 -28.643 1.00 93.06 211 LEU A C 1
ATOM 1664 O O . LEU A 1 211 ? 19.148 5.192 -28.564 1.00 93.06 211 LEU A O 1
ATOM 1668 N N . LYS A 1 212 ? 17.704 3.667 -29.381 1.00 82.81 212 LYS A N 1
ATOM 1669 C CA . LYS A 1 212 ? 18.662 2.950 -30.235 1.00 82.81 212 LYS A CA 1
ATOM 1670 C C . LYS A 1 212 ? 18.578 3.350 -31.706 1.00 82.81 212 LYS A C 1
ATOM 1672 O O . LYS A 1 212 ? 19.498 3.009 -32.448 1.00 82.81 212 LYS A O 1
ATOM 1677 N N . ASP A 1 213 ? 17.490 4.012 -32.083 1.00 72.44 213 ASP A N 1
ATOM 1678 C CA . ASP A 1 213 ? 17.259 4.588 -33.408 1.00 72.44 213 ASP A CA 1
ATOM 1679 C C . ASP A 1 213 ? 17.826 6.016 -33.472 1.00 72.44 213 ASP A C 1
ATOM 1681 O O . ASP A 1 213 ? 18.393 6.375 -34.529 1.00 72.44 213 ASP A O 1
#

Radius of gyration: 33.91 Å; chains: 1; bounding box: 124×51×92 Å

Sequence (213 aa):
MAVSQTVISQELPVPEKEKDIEILPPSRQLTPIEVLQEELATTDLPSLIGVLYSKNRYKDVLTVYNELSPEASKVPKTAVLALRSQINTGNASAINRFLTSHPINDAEFYLAQARMALDEGKSGQFEKLVSLAEGAPKTLLTYDNLICETNYLRALNATRKFNVEPGETTYMEALDKWRNLRAALASNTNHKYLQIEKEERKRMGQIYASLKD

Secondary structure (DSSP, 8-state):
--------PPPPPPPPPP-----PPPPPPPPHHHHHHHHTT---HHHHHHHHHHTT-HHHHHHHHHTS-HHHHTSHHHHHHHHHHHHHHT-HHHHHHHHHHS----HHHHHHHHHHHHHTT-HHHHHHHHHHHHHS--SS--HHHHHHHHHHHHHHHHHHHHHHS-SHHHHHHHHHHHHHHHHHTTT-TT-HHHHHHHHHHHHHHHHHHHTT-